Protein AF-T0LAW0-F1 (afdb_monomer_lite)

pLDDT: mean 84.94, std 12.39, range [41.41, 96.94]

Structure (mmCIF, N/CA/C/O backbone):
data_AF-T0LAW0-F1
#
_entry.id   AF-T0LAW0-F1
#
loop_
_atom_site.group_PDB
_atom_site.id
_atom_site.type_symbol
_atom_site.label_atom_id
_atom_site.label_alt_id
_atom_site.label_comp_id
_atom_site.label_asym_id
_atom_site.label_entity_id
_atom_site.label_seq_id
_atom_site.pdbx_PDB_ins_code
_atom_site.Cartn_x
_atom_site.Cartn_y
_atom_site.Cartn_z
_atom_site.occupancy
_atom_site.B_iso_or_equiv
_atom_site.auth_seq_id
_atom_site.auth_comp_id
_atom_site.auth_asym_id
_atom_site.auth_atom_id
_atom_site.pdbx_PDB_model_num
ATOM 1 N N . MET A 1 1 ? -16.500 -0.412 -14.878 1.00 64.00 1 MET A N 1
ATOM 2 C CA . MET A 1 1 ? -15.256 -0.182 -14.104 1.00 64.00 1 MET A CA 1
ATOM 3 C C . MET A 1 1 ? -15.537 0.258 -12.669 1.00 64.00 1 MET A C 1
ATOM 5 O O . MET A 1 1 ? -15.036 -0.400 -11.774 1.00 64.00 1 MET A O 1
ATOM 9 N N . LEU A 1 2 ? -16.370 1.281 -12.421 1.00 68.38 2 LEU A N 1
ATOM 10 C CA . LEU A 1 2 ? -16.720 1.704 -11.051 1.00 68.38 2 LEU A CA 1
ATOM 11 C C . LEU A 1 2 ? -17.353 0.593 -10.202 1.00 68.38 2 LEU A C 1
ATOM 13 O O . LEU A 1 2 ? -16.930 0.400 -9.074 1.00 68.38 2 LEU A O 1
ATOM 17 N N . LEU A 1 3 ? -18.295 -0.177 -10.758 1.00 72.44 3 LEU A N 1
ATOM 18 C CA . LEU A 1 3 ? -18.931 -1.284 -10.033 1.00 72.44 3 LEU A CA 1
ATOM 19 C C . LEU A 1 3 ? -17.918 -2.370 -9.639 1.00 72.44 3 LEU A C 1
ATOM 21 O O . LEU A 1 3 ? -17.889 -2.783 -8.489 1.00 72.44 3 LEU A O 1
ATOM 25 N N . TYR A 1 4 ? -17.019 -2.734 -10.560 1.00 75.06 4 TYR A N 1
ATOM 26 C CA . TYR A 1 4 ? -15.901 -3.644 -10.287 1.00 75.06 4 TYR A CA 1
ATOM 27 C C . TYR A 1 4 ? -14.976 -3.115 -9.183 1.00 75.06 4 TYR A C 1
ATOM 29 O O . TYR A 1 4 ? -14.599 -3.859 -8.284 1.00 75.06 4 TYR A O 1
ATOM 37 N N . LEU A 1 5 ? -14.619 -1.827 -9.228 1.00 72.81 5 LEU A N 1
ATOM 38 C CA . LEU A 1 5 ? -13.806 -1.211 -8.181 1.00 72.81 5 LEU A CA 1
ATOM 39 C C . LEU A 1 5 ? -14.552 -1.206 -6.843 1.00 72.81 5 LEU A C 1
ATOM 41 O O . LEU A 1 5 ? -13.961 -1.571 -5.837 1.00 72.81 5 LEU A O 1
ATOM 45 N N . GLY A 1 6 ? -15.844 -0.877 -6.834 1.00 74.69 6 GLY A N 1
ATOM 46 C CA . GLY A 1 6 ? -16.680 -0.905 -5.636 1.00 74.69 6 GLY A CA 1
ATOM 47 C C . GLY A 1 6 ? -16.735 -2.292 -4.995 1.00 74.69 6 GLY A C 1
ATOM 48 O O . GLY A 1 6 ? -16.468 -2.425 -3.806 1.00 74.69 6 GLY A O 1
ATOM 49 N N . THR A 1 7 ? -16.992 -3.344 -5.776 1.00 80.94 7 THR A N 1
ATOM 50 C CA . THR A 1 7 ? -17.053 -4.719 -5.253 1.00 80.94 7 THR A CA 1
ATOM 51 C C . THR A 1 7 ? -15.682 -5.233 -4.811 1.00 80.94 7 THR A C 1
ATOM 53 O O . THR A 1 7 ? -15.553 -5.857 -3.757 1.00 80.94 7 THR A O 1
ATOM 56 N N . ASN A 1 8 ? -14.632 -4.943 -5.582 1.00 81.94 8 ASN A N 1
ATOM 57 C CA . ASN A 1 8 ? -13.287 -5.435 -5.295 1.00 81.94 8 ASN A CA 1
ATOM 58 C C . ASN A 1 8 ? -12.669 -4.744 -4.066 1.00 81.94 8 ASN A C 1
ATOM 60 O O . ASN A 1 8 ? -12.070 -5.402 -3.219 1.00 81.94 8 ASN A O 1
ATOM 64 N N . LEU A 1 9 ? -12.860 -3.427 -3.920 1.00 82.50 9 LEU A N 1
ATOM 65 C CA . LEU A 1 9 ? -12.310 -2.660 -2.796 1.00 82.50 9 LEU A CA 1
ATOM 66 C C . LEU A 1 9 ? -12.919 -3.063 -1.448 1.00 82.50 9 LEU A C 1
ATOM 68 O O . LEU A 1 9 ? -12.225 -2.993 -0.436 1.00 82.50 9 LEU A O 1
ATOM 72 N N . CYS A 1 10 ? -14.176 -3.514 -1.433 1.00 83.31 10 CYS A N 1
ATOM 73 C CA . CYS A 1 10 ? -14.848 -3.990 -0.222 1.00 83.31 10 CYS A CA 1
ATOM 74 C C . CYS A 1 10 ? -14.444 -5.416 0.170 1.00 83.31 10 CYS A C 1
ATOM 76 O O . CYS A 1 10 ? -14.560 -5.781 1.337 1.00 83.31 10 CYS A O 1
ATOM 78 N N . THR A 1 11 ? -13.945 -6.217 -0.775 1.00 85.88 11 THR A N 1
ATOM 79 C CA . THR A 1 11 ? -13.627 -7.630 -0.522 1.00 85.88 11 THR A CA 1
ATOM 80 C C . THR A 1 11 ? -12.534 -7.764 0.536 1.00 85.88 11 THR A C 1
ATOM 82 O O . THR A 1 11 ? -12.705 -8.486 1.511 1.00 85.88 11 THR A O 1
ATOM 85 N N . THR A 1 12 ? -11.435 -7.017 0.401 1.00 85.69 12 THR A N 1
ATOM 86 C CA . THR A 1 12 ? -10.326 -7.059 1.364 1.00 85.69 12 THR A CA 1
ATOM 87 C C . THR A 1 12 ? -10.743 -6.714 2.803 1.00 85.69 12 THR A C 1
ATOM 89 O O . THR A 1 12 ? -10.528 -7.558 3.667 1.00 85.69 12 THR A O 1
ATOM 92 N N . PRO A 1 13 ? -11.357 -5.549 3.105 1.00 85.81 13 PRO A N 1
ATOM 93 C CA . PRO A 1 13 ? -11.732 -5.207 4.479 1.00 85.81 13 PRO A CA 1
ATOM 94 C C . PRO A 1 13 ? -12.798 -6.148 5.057 1.00 85.81 13 PRO A C 1
ATOM 96 O O . PRO A 1 13 ? -12.763 -6.441 6.248 1.00 85.81 13 PRO A O 1
ATOM 99 N N . LEU A 1 14 ? -13.719 -6.668 4.236 1.00 83.94 14 LEU A N 1
ATOM 100 C CA . LEU A 1 14 ? -14.697 -7.659 4.695 1.00 83.94 14 LEU A CA 1
ATOM 101 C C . LEU A 1 14 ? -14.021 -8.976 5.088 1.00 83.94 14 LEU A C 1
ATOM 103 O O . LEU A 1 14 ? -14.271 -9.484 6.180 1.00 83.94 14 LEU A O 1
ATOM 107 N N . THR A 1 15 ? -13.135 -9.500 4.241 1.00 86.25 15 THR A N 1
ATOM 108 C CA . THR A 1 15 ? -12.372 -10.716 4.543 1.00 86.25 15 THR A CA 1
ATOM 109 C C . THR A 1 15 ? -11.475 -10.518 5.764 1.00 86.25 15 THR A C 1
ATOM 111 O O . THR A 1 15 ? -11.446 -11.376 6.643 1.00 86.25 15 THR A O 1
ATOM 114 N N . ASP A 1 16 ? -10.801 -9.372 5.869 1.00 85.44 16 ASP A N 1
ATOM 115 C CA . ASP A 1 16 ? -9.931 -9.037 7.000 1.00 85.44 16 ASP A CA 1
ATOM 116 C C . ASP A 1 16 ? -10.725 -9.005 8.316 1.00 85.44 16 ASP A C 1
ATOM 118 O O . ASP A 1 16 ? -10.303 -9.598 9.312 1.00 85.44 16 ASP A O 1
ATOM 122 N N . LYS A 1 17 ? -11.921 -8.401 8.310 1.00 83.06 17 LYS A N 1
ATOM 123 C CA . LYS A 1 17 ? -12.848 -8.423 9.449 1.00 83.06 17 LYS A CA 1
ATOM 124 C C . LYS A 1 17 ? -13.256 -9.848 9.827 1.00 83.06 17 LYS A C 1
ATOM 126 O O . LYS A 1 17 ? -13.175 -10.196 11.002 1.00 83.06 17 LYS A O 1
ATOM 131 N N . ILE A 1 18 ? -13.674 -10.665 8.859 1.00 85.00 18 ILE A N 1
ATOM 132 C CA . ILE A 1 18 ? -14.106 -12.051 9.104 1.00 85.00 18 ILE A CA 1
ATOM 133 C C . ILE A 1 18 ? -12.971 -12.863 9.736 1.00 85.00 18 ILE A C 1
ATOM 135 O O . ILE A 1 18 ? -13.194 -13.572 10.715 1.00 85.00 18 ILE A O 1
ATOM 139 N N . VAL A 1 19 ? -11.744 -12.724 9.224 1.00 86.56 19 VAL A N 1
ATOM 140 C CA . VAL A 1 19 ? -10.563 -13.409 9.768 1.00 86.56 19 VAL A CA 1
ATOM 141 C C . VAL A 1 19 ? -10.261 -12.936 11.188 1.00 86.56 19 VAL A C 1
ATOM 143 O O . VAL A 1 19 ? -10.032 -13.767 12.063 1.00 86.56 19 VAL A O 1
ATOM 146 N N . LEU A 1 20 ? -10.283 -11.626 11.450 1.00 83.62 20 LEU A N 1
ATOM 147 C CA . LEU A 1 20 ? -10.056 -11.085 12.794 1.00 83.62 20 LEU A CA 1
ATOM 148 C C . LEU A 1 20 ? -11.106 -11.578 13.795 1.00 83.62 20 LEU A C 1
ATOM 150 O O . LEU A 1 20 ? -10.760 -11.973 14.907 1.00 83.62 20 LEU A O 1
ATOM 154 N N . GLU A 1 21 ? -12.376 -11.597 13.400 1.00 81.88 21 GLU A N 1
ATOM 155 C CA . GLU A 1 21 ? -13.465 -12.112 14.227 1.00 81.88 21 GLU A CA 1
ATOM 156 C C . GLU A 1 21 ? -13.321 -13.615 14.481 1.00 81.88 21 GLU A C 1
ATOM 158 O O . GLU A 1 21 ? -13.486 -14.059 15.615 1.00 81.88 21 GLU A O 1
ATOM 163 N N . TYR A 1 22 ? -12.957 -14.393 13.463 1.00 85.44 22 TYR A N 1
ATOM 164 C CA . TYR A 1 22 ? -12.683 -15.819 13.609 1.00 85.44 22 TYR A CA 1
ATOM 165 C C . TYR A 1 22 ? -11.516 -16.078 14.572 1.00 85.44 22 TYR A C 1
ATOM 167 O O . TYR A 1 22 ? -11.659 -16.849 15.517 1.00 85.44 22 TYR A O 1
ATOM 175 N N . LEU A 1 23 ? -10.392 -15.372 14.402 1.00 86.25 23 LEU A N 1
ATOM 176 C CA . LEU A 1 23 ? -9.233 -15.480 15.294 1.00 86.25 23 LEU A CA 1
ATOM 177 C C . LEU A 1 23 ? -9.563 -15.059 16.729 1.00 86.25 23 LEU A C 1
ATOM 179 O O . LEU A 1 23 ? -9.017 -15.631 17.667 1.00 86.25 23 LEU A O 1
ATOM 183 N N . SER A 1 24 ? -10.470 -14.094 16.916 1.00 83.31 24 SER A N 1
ATOM 184 C CA . SER A 1 24 ? -10.891 -13.648 18.250 1.00 83.31 24 SER A CA 1
ATOM 185 C C . SER A 1 24 ? -11.688 -14.705 19.023 1.00 83.31 24 SER A C 1
ATOM 187 O O . SER A 1 24 ? -11.695 -14.680 20.250 1.00 83.31 24 SER A O 1
ATOM 189 N N . LYS A 1 25 ? -12.326 -15.653 18.318 1.00 84.44 25 LYS A N 1
ATOM 190 C CA . LYS A 1 25 ? -13.043 -16.781 18.932 1.00 84.44 25 LYS A CA 1
ATOM 191 C C . LYS A 1 25 ? -12.102 -17.880 19.431 1.00 84.44 25 LYS A C 1
ATOM 193 O O . LYS A 1 25 ? -12.517 -18.688 20.258 1.00 84.44 25 LYS A O 1
ATOM 198 N N . ILE A 1 26 ? -10.866 -17.944 18.931 1.00 87.12 26 ILE A N 1
ATOM 199 C CA . ILE A 1 26 ? -9.922 -18.995 19.312 1.00 87.12 26 ILE A CA 1
ATOM 200 C C . ILE A 1 26 ? -9.071 -18.500 20.492 1.00 87.12 26 ILE A C 1
ATOM 202 O O . ILE A 1 26 ? -8.352 -17.503 20.350 1.00 87.12 26 ILE A O 1
ATOM 206 N N . PRO A 1 27 ? -9.106 -19.178 21.656 1.00 88.25 27 PRO A N 1
ATOM 207 C CA . PRO A 1 27 ? -8.308 -18.769 22.803 1.00 88.25 27 PRO A CA 1
ATOM 208 C C . PRO A 1 27 ? -6.815 -18.766 22.445 1.00 88.25 27 PRO A C 1
ATOM 210 O O . PRO A 1 27 ? -6.323 -19.658 21.756 1.00 88.25 27 PRO A O 1
ATOM 213 N N . ASN A 1 28 ? -6.093 -17.747 22.918 1.00 85.94 28 ASN A N 1
ATOM 214 C CA . ASN A 1 28 ? -4.650 -17.531 22.715 1.00 85.94 28 ASN A CA 1
ATOM 215 C C . ASN A 1 28 ? -4.191 -17.148 21.291 1.00 85.94 28 ASN A C 1
ATOM 217 O O . ASN A 1 28 ? -3.004 -16.889 21.099 1.00 85.94 28 ASN A O 1
ATOM 221 N N . LEU A 1 29 ? -5.087 -17.051 20.301 1.00 82.19 29 LEU A N 1
ATOM 222 C CA . LEU A 1 29 ? -4.721 -16.877 18.885 1.00 82.19 29 LEU A CA 1
ATOM 223 C C . LEU A 1 29 ? -4.979 -15.478 18.303 1.00 82.19 29 LEU A C 1
ATOM 225 O O . LEU A 1 29 ? -4.796 -15.327 17.103 1.00 82.19 29 LEU A O 1
ATOM 229 N N . GLY A 1 30 ? -5.322 -14.476 19.128 1.00 75.12 30 GLY A N 1
ATOM 230 C CA . GLY A 1 30 ? -5.878 -13.156 18.760 1.00 75.12 30 GLY A CA 1
ATOM 231 C C . GLY A 1 30 ? -5.167 -12.302 17.682 1.00 75.12 30 GLY A C 1
ATOM 232 O O . GLY A 1 30 ? -4.581 -12.778 16.717 1.00 75.12 30 GLY A O 1
ATOM 233 N N . SER A 1 31 ? -5.226 -10.971 17.795 1.00 69.94 31 SER A N 1
ATOM 234 C CA . SER A 1 31 ? -4.782 -10.061 16.714 1.00 69.94 31 SER A CA 1
ATOM 235 C C . SER A 1 31 ? -3.309 -10.213 16.300 1.00 69.94 31 SER A C 1
ATOM 237 O O . SER A 1 31 ? -2.948 -9.853 15.182 1.00 69.94 31 SER A O 1
ATOM 239 N N . LYS A 1 32 ? -2.462 -10.807 17.151 1.00 74.19 32 LYS A N 1
ATOM 240 C CA . LYS A 1 32 ? -1.053 -11.097 16.841 1.00 74.19 32 LYS A CA 1
ATOM 241 C C . LYS A 1 32 ? -0.882 -12.091 15.684 1.00 74.19 32 LYS A C 1
ATOM 243 O O . LYS A 1 32 ? 0.056 -11.949 14.908 1.00 74.19 32 LYS A O 1
ATOM 248 N N . THR A 1 33 ? -1.792 -13.053 15.519 1.00 83.81 33 THR A N 1
ATOM 249 C CA . THR A 1 33 ? -1.691 -14.085 14.464 1.00 83.81 33 THR A CA 1
ATOM 250 C C . THR A 1 33 ? -2.186 -13.585 13.109 1.00 83.81 33 THR A C 1
ATOM 252 O O . THR A 1 33 ? -1.887 -14.174 12.071 1.00 83.81 33 THR A O 1
ATOM 255 N N . TYR A 1 34 ? -2.922 -12.473 13.092 1.00 83.50 34 TYR A N 1
ATOM 256 C CA . TYR A 1 34 ? -3.481 -11.899 11.872 1.00 83.50 34 TYR A CA 1
ATOM 257 C C . TYR A 1 34 ? -2.406 -11.592 10.816 1.00 83.50 34 TYR A C 1
ATOM 259 O O . TYR A 1 34 ? -2.594 -11.895 9.638 1.00 83.50 34 TYR A O 1
ATOM 267 N N . GLY A 1 35 ? -1.244 -11.076 11.236 1.00 80.69 35 GLY A N 1
ATOM 268 C CA . GLY A 1 35 ? -0.119 -10.819 10.330 1.00 80.69 35 GLY A CA 1
ATOM 269 C C . GLY A 1 35 ? 0.377 -12.089 9.626 1.00 80.69 35 GLY A C 1
ATOM 270 O O . GLY A 1 35 ? 0.612 -12.077 8.418 1.00 80.69 35 GLY A O 1
ATOM 271 N N . THR A 1 36 ? 0.445 -13.210 10.351 1.00 83.50 36 THR A N 1
ATOM 272 C CA . THR A 1 36 ? 0.807 -14.526 9.800 1.00 83.50 36 THR A CA 1
ATOM 273 C C . THR A 1 36 ? -0.212 -15.007 8.772 1.00 83.50 36 THR A C 1
ATOM 275 O O . THR A 1 36 ? 0.167 -15.523 7.724 1.00 83.50 36 THR A O 1
ATOM 278 N N . GLN A 1 37 ? -1.507 -14.795 9.023 1.00 85.25 37 GLN A N 1
ATOM 279 C CA . GLN A 1 37 ? -2.550 -15.125 8.045 1.00 85.25 37 GLN A CA 1
ATOM 280 C C . GLN A 1 37 ? -2.426 -14.263 6.785 1.00 85.25 37 GLN A C 1
ATOM 282 O O . GLN A 1 37 ? -2.566 -14.755 5.666 1.00 85.25 37 GLN A O 1
ATOM 287 N N . ARG A 1 38 ? -2.077 -12.983 6.942 1.00 82.81 38 ARG A N 1
ATOM 288 C CA . ARG A 1 38 ? -1.882 -12.067 5.814 1.00 82.81 38 ARG A CA 1
ATOM 289 C C . ARG A 1 38 ? -0.691 -12.444 4.933 1.00 82.81 38 ARG A C 1
ATOM 291 O O . ARG A 1 38 ? -0.742 -12.195 3.729 1.00 82.81 38 ARG A O 1
ATOM 298 N N . LEU A 1 39 ? 0.341 -13.074 5.498 1.00 81.44 39 LEU A N 1
ATOM 299 C CA . LEU A 1 39 ? 1.506 -13.560 4.753 1.00 81.44 39 LEU A CA 1
ATOM 300 C C . LEU A 1 39 ? 1.108 -14.526 3.625 1.00 81.44 39 LEU A C 1
ATOM 302 O O . LEU A 1 39 ? 1.652 -14.437 2.524 1.00 81.44 39 LEU A O 1
ATOM 306 N N . TRP A 1 40 ? 0.113 -15.389 3.856 1.00 85.19 40 TRP A N 1
ATOM 307 C CA . TRP A 1 40 ? -0.421 -16.285 2.825 1.00 85.19 40 TRP A CA 1
ATOM 308 C C . TRP A 1 40 ? -1.037 -15.531 1.645 1.00 85.19 40 TRP A C 1
ATOM 310 O O . TRP A 1 40 ? -0.984 -16.016 0.518 1.00 85.19 40 TRP A O 1
ATOM 320 N N . GLY A 1 41 ? -1.531 -14.309 1.863 1.00 84.31 41 GLY A N 1
ATOM 321 C CA . GLY A 1 41 ? -1.952 -13.414 0.786 1.00 84.31 41 GLY A CA 1
ATOM 322 C C . GLY A 1 41 ? -0.800 -13.029 -0.148 1.00 84.31 41 GLY A C 1
ATOM 323 O O . GLY A 1 41 ? -0.992 -12.970 -1.359 1.00 84.31 41 GLY A O 1
ATOM 324 N N . THR A 1 42 ? 0.414 -12.837 0.380 1.00 81.56 42 THR A N 1
ATOM 325 C CA . THR A 1 42 ? 1.617 -12.573 -0.431 1.00 81.56 42 THR A CA 1
ATOM 326 C C . THR A 1 42 ? 2.017 -13.797 -1.250 1.00 81.56 42 THR A C 1
ATOM 328 O O . THR A 1 42 ? 2.336 -13.664 -2.431 1.00 81.56 42 THR A O 1
ATOM 331 N N . VAL A 1 43 ? 1.962 -14.989 -0.647 1.00 81.75 43 VAL A N 1
ATOM 332 C CA . VAL A 1 43 ? 2.220 -16.256 -1.351 1.00 81.75 43 VAL A CA 1
ATOM 333 C C . VAL A 1 43 ? 1.197 -16.452 -2.468 1.00 81.75 43 VAL A C 1
ATOM 335 O O . VAL A 1 43 ? 1.576 -16.678 -3.615 1.00 81.75 43 VAL A O 1
ATOM 338 N N . GLY A 1 44 ? -0.091 -16.275 -2.163 1.00 87.56 44 GLY A N 1
ATOM 339 C CA . GLY A 1 44 ? -1.171 -16.341 -3.143 1.00 87.56 44 GLY A CA 1
ATOM 340 C C . GLY A 1 44 ? -0.996 -15.329 -4.274 1.00 87.56 44 GLY A C 1
ATOM 341 O O . GLY A 1 44 ? -1.138 -15.692 -5.436 1.00 87.56 44 GLY A O 1
ATOM 342 N N . TYR A 1 45 ? -0.608 -14.087 -3.966 1.00 84.81 45 TYR A N 1
ATOM 343 C CA . TYR A 1 45 ? -0.311 -13.065 -4.972 1.00 84.81 45 TYR A CA 1
ATOM 344 C C . TYR A 1 45 ? 0.843 -13.477 -5.895 1.00 84.81 45 TYR A C 1
ATOM 346 O O . TYR A 1 45 ? 0.736 -13.323 -7.110 1.00 84.81 45 TYR A O 1
ATOM 354 N N . ALA A 1 46 ? 1.930 -14.029 -5.346 1.00 82.56 46 ALA A N 1
ATOM 355 C CA . ALA A 1 46 ? 3.053 -14.518 -6.141 1.00 82.56 46 ALA A CA 1
ATOM 356 C C . ALA A 1 46 ? 2.621 -15.652 -7.085 1.00 82.56 46 ALA A C 1
ATOM 358 O O . ALA A 1 46 ? 2.852 -15.558 -8.288 1.00 82.56 46 ALA A O 1
ATOM 359 N N . VAL A 1 47 ? 1.932 -16.669 -6.558 1.00 85.31 47 VAL A N 1
ATOM 360 C CA . VAL A 1 47 ? 1.413 -17.800 -7.345 1.00 85.31 47 VAL A CA 1
ATOM 361 C C . VAL A 1 47 ? 0.452 -17.319 -8.436 1.00 85.31 47 VAL A C 1
ATOM 363 O O . VAL A 1 47 ? 0.601 -17.701 -9.593 1.00 85.31 47 VAL A O 1
ATOM 366 N N . CYS A 1 48 ? -0.487 -16.428 -8.103 1.00 89.94 48 CYS A N 1
ATOM 367 C CA . CYS A 1 48 ? -1.433 -15.873 -9.070 1.00 89.94 48 CYS A CA 1
ATOM 368 C C . CYS A 1 48 ? -0.728 -15.115 -10.198 1.00 89.94 48 CYS A C 1
ATOM 370 O O . CYS A 1 48 ? -1.147 -15.242 -11.342 1.00 89.94 48 CYS A O 1
ATOM 372 N N . ASN A 1 49 ? 0.333 -14.352 -9.912 1.00 85.81 49 ASN A N 1
ATOM 373 C CA . ASN A 1 49 ? 1.075 -13.654 -10.964 1.00 85.81 49 ASN A CA 1
ATOM 374 C C . ASN A 1 49 ? 1.766 -14.625 -11.919 1.00 85.81 49 ASN A C 1
ATOM 376 O O . ASN A 1 49 ? 1.677 -14.413 -13.121 1.00 85.81 49 ASN A O 1
ATOM 380 N N . TYR A 1 50 ? 2.384 -15.697 -11.411 1.00 85.44 50 TYR A N 1
ATOM 381 C CA . TYR A 1 50 ? 2.980 -16.729 -12.266 1.00 85.44 50 TYR A CA 1
ATOM 382 C C . TYR A 1 50 ? 1.933 -17.431 -13.132 1.00 85.44 50 TYR A C 1
ATOM 384 O O . TYR A 1 50 ? 2.163 -17.649 -14.317 1.00 85.44 50 TYR A O 1
ATOM 392 N N . ILE A 1 51 ? 0.766 -17.750 -12.566 1.00 89.19 51 ILE A N 1
ATOM 393 C CA . ILE A 1 51 ? -0.337 -18.348 -13.329 1.00 89.19 51 ILE A CA 1
ATOM 394 C C . ILE A 1 51 ? -0.840 -17.369 -14.396 1.00 89.19 51 ILE A C 1
ATOM 396 O O . ILE A 1 51 ? -1.027 -17.755 -15.544 1.00 89.19 51 ILE A O 1
ATOM 400 N N . VAL A 1 52 ? -1.042 -16.097 -14.040 1.00 90.25 52 VAL A N 1
ATOM 401 C CA . VAL A 1 52 ? -1.480 -15.055 -14.978 1.00 90.25 52 VAL A CA 1
ATOM 402 C C . VAL A 1 52 ? -0.465 -14.875 -16.101 1.00 90.25 52 VAL A C 1
ATOM 404 O O . VAL A 1 52 ? -0.873 -14.836 -17.255 1.00 90.25 52 VAL A O 1
ATOM 407 N N . GLU A 1 53 ? 0.829 -14.813 -15.783 1.00 85.81 53 GLU A N 1
ATOM 408 C CA . GLU A 1 53 ? 1.914 -14.755 -16.764 1.00 85.81 53 GLU A CA 1
ATOM 409 C C . GLU A 1 53 ? 1.865 -15.976 -17.688 1.00 85.81 53 GLU A C 1
ATOM 411 O O . GLU A 1 53 ? 1.743 -15.815 -18.896 1.00 85.81 53 GLU A O 1
ATOM 416 N N . PHE A 1 54 ? 1.807 -17.191 -17.149 1.00 86.56 54 PHE A N 1
ATOM 417 C CA . PHE A 1 54 ? 1.678 -18.409 -17.952 1.00 86.56 54 PHE A CA 1
ATOM 418 C C . PHE A 1 54 ? 0.452 -18.398 -18.887 1.00 86.56 54 PHE A C 1
ATOM 420 O O . PHE A 1 54 ? 0.522 -18.877 -20.013 1.00 86.56 54 PHE A O 1
ATOM 427 N N . ILE A 1 55 ? -0.674 -17.829 -18.448 1.00 90.88 55 ILE A N 1
ATOM 428 C CA . ILE A 1 55 ? -1.917 -17.780 -19.231 1.00 90.88 55 ILE A CA 1
ATOM 429 C C . ILE A 1 55 ? -1.856 -16.764 -20.380 1.00 90.88 55 ILE A C 1
ATOM 431 O O . ILE A 1 55 ? -2.459 -16.998 -21.431 1.00 90.88 55 ILE A O 1
ATOM 435 N N . VAL A 1 56 ? -1.219 -15.609 -20.165 1.00 90.06 56 VAL A N 1
ATOM 436 C CA . VAL A 1 56 ? -1.230 -14.506 -21.145 1.00 90.06 56 VAL A CA 1
ATOM 437 C C . VAL A 1 56 ? -0.107 -14.592 -22.163 1.00 90.06 56 VAL A C 1
ATOM 439 O O . VAL A 1 56 ? -0.202 -13.939 -23.207 1.00 90.06 56 VAL A O 1
ATOM 442 N N . THR A 1 57 ? 0.944 -15.341 -21.848 1.00 84.19 57 THR A N 1
ATOM 443 C CA . THR A 1 57 ? 2.206 -15.287 -22.576 1.00 84.19 57 THR A CA 1
ATOM 444 C C . THR A 1 57 ? 2.313 -16.429 -23.591 1.00 84.19 57 THR A C 1
ATOM 446 O O . THR A 1 57 ? 1.898 -17.549 -23.306 1.00 84.19 57 THR A O 1
ATOM 449 N N . ASP A 1 58 ? 2.808 -16.141 -24.796 1.00 83.56 58 ASP A N 1
ATOM 450 C CA . ASP A 1 58 ? 3.043 -17.140 -25.847 1.00 83.56 58 ASP A CA 1
ATOM 451 C C . ASP A 1 58 ? 4.425 -17.820 -25.734 1.00 83.56 58 ASP A C 1
ATOM 453 O O . ASP A 1 58 ? 5.217 -17.525 -24.837 1.00 83.56 58 ASP A O 1
ATOM 457 N N . GLU A 1 59 ? 4.749 -18.707 -26.685 1.00 80.38 59 GLU A N 1
ATOM 458 C CA . GLU A 1 59 ? 6.060 -19.380 -26.778 1.00 80.38 59 GLU A CA 1
ATOM 459 C C . GLU A 1 59 ? 7.248 -18.404 -26.893 1.00 80.38 59 GLU A C 1
ATOM 461 O O . GLU A 1 59 ? 8.392 -18.781 -26.640 1.00 80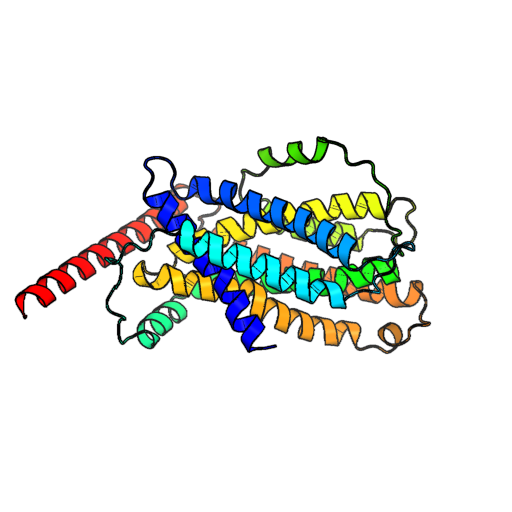.38 59 GLU A O 1
ATOM 466 N N . LYS A 1 60 ? 7.001 -17.143 -27.271 1.00 77.00 60 LYS A N 1
ATOM 467 C CA . LYS A 1 60 ? 8.015 -16.088 -27.403 1.00 77.00 60 LYS A CA 1
ATOM 468 C C . LYS A 1 60 ? 8.113 -15.197 -26.166 1.00 77.00 60 LYS A C 1
ATOM 470 O O . LYS A 1 60 ? 8.867 -14.224 -26.179 1.00 77.00 60 LYS A O 1
ATOM 475 N N . ASN A 1 61 ? 7.406 -15.538 -25.092 1.00 72.94 61 ASN A N 1
ATOM 476 C CA . ASN A 1 61 ? 7.276 -14.724 -23.893 1.00 72.94 61 ASN A CA 1
ATOM 477 C C . ASN A 1 61 ? 6.635 -13.336 -24.148 1.00 72.94 61 ASN A C 1
ATOM 479 O O . ASN A 1 61 ? 6.910 -12.369 -23.430 1.00 72.94 61 ASN A O 1
ATOM 483 N N . GLU A 1 62 ? 5.761 -13.219 -25.152 1.00 76.88 62 GLU A N 1
ATOM 484 C CA . GLU A 1 62 ? 4.975 -12.013 -25.413 1.00 76.88 62 GLU A CA 1
ATOM 485 C C . GLU A 1 62 ? 3.542 -12.148 -24.871 1.00 76.88 62 GLU A C 1
ATOM 487 O O . GLU A 1 62 ? 2.877 -13.167 -25.042 1.00 76.88 62 GLU A O 1
ATOM 492 N N . ALA A 1 63 ? 3.038 -11.106 -24.201 1.00 76.50 63 ALA A N 1
ATOM 493 C CA . ALA A 1 63 ? 1.685 -11.097 -23.641 1.00 76.50 63 ALA A CA 1
ATOM 494 C C . ALA A 1 63 ? 0.638 -10.816 -24.734 1.00 76.50 63 ALA A C 1
ATOM 496 O O . ALA A 1 63 ? 0.301 -9.659 -25.001 1.00 76.50 63 ALA A O 1
ATOM 497 N N . VAL A 1 64 ? 0.131 -11.875 -25.367 1.00 83.44 64 VAL A N 1
ATOM 498 C CA . VAL A 1 64 ? -0.798 -11.802 -26.512 1.00 83.44 64 VAL A CA 1
ATOM 499 C C . VAL A 1 64 ? -2.191 -12.361 -26.201 1.00 83.44 64 VAL A C 1
ATOM 501 O O . VAL A 1 64 ? -3.174 -11.932 -26.808 1.00 83.44 64 VAL A O 1
ATOM 504 N N . HIS A 1 65 ? -2.329 -13.265 -25.225 1.00 85.25 65 HIS A N 1
ATOM 505 C CA . HIS A 1 65 ? -3.551 -14.056 -25.023 1.00 85.25 65 HIS A CA 1
ATOM 506 C C . HIS A 1 65 ? -4.387 -13.627 -23.806 1.00 85.25 65 HIS A C 1
ATOM 508 O O . HIS A 1 65 ? -4.655 -14.395 -22.885 1.00 85.25 65 HIS A O 1
ATOM 514 N N . PHE A 1 66 ? -4.907 -12.398 -23.823 1.00 90.38 66 PHE A N 1
ATOM 515 C CA . PHE A 1 66 ? -5.736 -11.881 -22.721 1.00 90.38 66 PHE A CA 1
ATOM 516 C C . PHE A 1 66 ? -7.128 -12.531 -22.600 1.00 90.38 66 PHE A C 1
ATOM 518 O O . PHE A 1 66 ? -7.775 -12.398 -21.562 1.00 90.38 66 PHE A O 1
ATOM 525 N N . ASN A 1 67 ? -7.612 -13.242 -23.625 1.00 91.94 67 ASN A N 1
ATOM 526 C CA . ASN A 1 67 ? -8.941 -13.870 -23.594 1.00 91.94 67 ASN A CA 1
ATOM 527 C C . ASN A 1 67 ? -9.052 -14.960 -22.517 1.00 91.94 67 ASN A C 1
ATOM 529 O O . ASN A 1 67 ? -10.083 -15.054 -21.847 1.00 91.94 67 ASN A O 1
ATOM 533 N N . ASN A 1 68 ? -7.979 -15.722 -22.292 1.00 89.25 68 ASN A N 1
ATOM 534 C CA . ASN A 1 68 ? -7.950 -16.813 -21.315 1.00 89.25 68 ASN A CA 1
ATOM 535 C C . ASN A 1 68 ? -8.072 -16.312 -19.865 1.00 89.25 68 ASN A C 1
ATOM 537 O O . ASN A 1 68 ? -8.571 -17.033 -18.999 1.00 89.25 68 ASN A O 1
ATOM 541 N N . LEU A 1 69 ? -7.731 -15.042 -19.604 1.00 90.94 69 LEU A N 1
ATOM 542 C CA . LEU A 1 69 ? -7.925 -14.421 -18.291 1.00 90.94 69 LEU A CA 1
ATOM 543 C C . LEU A 1 69 ? -9.392 -14.372 -17.869 1.00 90.94 69 LEU A C 1
ATOM 545 O O . LEU A 1 69 ? -9.683 -14.373 -16.676 1.00 90.94 69 LEU A O 1
ATOM 549 N N . ARG A 1 70 ? -10.331 -14.333 -18.823 1.00 92.38 70 ARG A N 1
ATOM 550 C CA . ARG A 1 70 ? -11.764 -14.348 -18.499 1.00 92.38 70 ARG A CA 1
ATOM 551 C C . ARG A 1 70 ? -12.147 -15.658 -17.820 1.00 92.38 70 ARG A C 1
ATOM 553 O O . ARG A 1 70 ? -12.771 -15.622 -16.765 1.00 92.38 70 ARG A O 1
ATOM 560 N N . MET A 1 71 ? -11.721 -16.787 -18.387 1.00 92.06 71 MET A N 1
ATOM 561 C CA . MET A 1 71 ? -11.986 -18.111 -17.818 1.00 92.06 71 MET A CA 1
ATOM 562 C C . MET A 1 71 ? -11.292 -18.283 -16.470 1.00 92.06 71 MET A C 1
ATOM 564 O O . MET A 1 71 ? -11.931 -18.707 -15.512 1.00 92.06 71 MET A O 1
ATOM 568 N N . TYR A 1 72 ? -10.028 -17.867 -16.369 1.00 92.62 72 TYR A N 1
ATOM 569 C CA . TYR A 1 72 ? -9.302 -17.854 -15.101 1.00 92.62 72 TYR A CA 1
ATOM 570 C C . TYR A 1 72 ? -10.050 -17.072 -14.012 1.00 92.62 72 TYR A C 1
ATOM 572 O O . TYR A 1 72 ? -10.299 -17.603 -12.933 1.00 92.62 72 TYR A O 1
ATOM 580 N N . ASN A 1 73 ? -10.487 -15.844 -14.310 1.00 91.44 73 ASN A N 1
ATOM 581 C CA . ASN A 1 73 ? -11.217 -15.013 -13.354 1.00 91.44 73 ASN A CA 1
ATOM 582 C C . ASN A 1 73 ? -12.544 -15.649 -12.923 1.00 91.44 73 ASN A C 1
ATOM 584 O O . ASN A 1 73 ? -12.877 -15.591 -11.743 1.00 91.44 73 ASN A O 1
ATOM 588 N N . VAL A 1 74 ? -13.291 -16.273 -13.843 1.00 93.62 74 VAL A N 1
ATOM 589 C CA . VAL A 1 74 ? -14.545 -16.973 -13.513 1.00 93.62 74 VAL A CA 1
ATOM 590 C C . VAL A 1 74 ? -14.280 -18.167 -12.595 1.00 93.62 74 VAL A C 1
ATOM 592 O O . VAL A 1 74 ? -14.980 -18.325 -11.594 1.00 93.62 74 VAL A O 1
ATOM 595 N N . VAL A 1 75 ? -13.261 -18.978 -12.892 1.00 94.75 75 VAL A N 1
ATOM 596 C CA . VAL A 1 75 ? -12.890 -20.145 -12.076 1.00 94.75 75 VAL A CA 1
ATOM 597 C C . VAL A 1 75 ? -12.469 -19.712 -10.675 1.00 94.75 75 VAL A C 1
ATOM 599 O O . VAL A 1 75 ? -13.018 -20.211 -9.695 1.00 94.75 75 VAL A O 1
ATOM 602 N N . ILE A 1 76 ? -11.549 -18.749 -10.567 1.00 93.31 76 ILE A N 1
ATOM 603 C CA . ILE A 1 76 ? -11.071 -18.259 -9.271 1.00 93.31 76 ILE A CA 1
ATOM 604 C C . ILE A 1 76 ? -12.205 -17.606 -8.481 1.00 93.31 76 ILE A C 1
ATOM 606 O O . ILE A 1 76 ? -12.370 -17.928 -7.309 1.00 93.31 76 ILE A O 1
ATOM 610 N N . ALA A 1 77 ? -13.031 -16.760 -9.104 1.00 91.44 77 ALA A N 1
ATOM 611 C CA . ALA A 1 77 ? -14.162 -16.132 -8.423 1.00 91.44 77 ALA A CA 1
ATOM 612 C C . ALA A 1 77 ? -15.168 -17.171 -7.906 1.00 91.44 77 ALA A C 1
ATOM 614 O O . ALA A 1 77 ? -15.590 -17.091 -6.754 1.00 91.44 77 ALA A O 1
ATOM 615 N N . THR A 1 78 ? -15.508 -18.174 -8.720 1.00 94.06 78 THR A N 1
ATOM 616 C CA . THR A 1 78 ? -16.427 -19.253 -8.323 1.00 94.06 78 THR A CA 1
ATOM 617 C C . THR A 1 78 ? -15.844 -20.070 -7.174 1.00 94.06 78 THR A C 1
ATOM 619 O O . THR A 1 78 ? -16.532 -20.322 -6.187 1.00 94.06 78 THR A O 1
ATOM 622 N N . MET A 1 79 ? -14.559 -20.424 -7.258 1.00 94.31 79 MET A N 1
ATOM 623 C CA . MET A 1 79 ? -13.849 -21.130 -6.194 1.00 94.31 79 MET A CA 1
ATOM 624 C C . MET A 1 79 ? -13.818 -20.308 -4.900 1.00 94.31 79 MET A C 1
ATOM 626 O O . MET A 1 79 ? -14.092 -20.848 -3.834 1.00 94.31 79 MET A O 1
ATOM 630 N N . THR A 1 80 ? -13.537 -19.004 -4.972 1.00 90.38 80 THR A N 1
ATOM 631 C CA . THR A 1 80 ? -13.557 -18.114 -3.803 1.00 90.38 80 THR A CA 1
ATOM 632 C C . THR A 1 80 ? -14.948 -18.039 -3.183 1.00 90.38 80 THR A C 1
ATOM 634 O O . THR A 1 80 ? -15.065 -18.192 -1.973 1.00 90.38 80 THR A O 1
ATOM 637 N N . VAL A 1 81 ? -16.005 -17.861 -3.982 1.00 90.88 81 VAL A N 1
ATOM 638 C CA . VAL A 1 81 ? -17.388 -17.834 -3.478 1.00 90.88 81 VAL A CA 1
ATOM 639 C C . VAL A 1 81 ? -17.755 -19.161 -2.816 1.00 90.88 81 VAL A C 1
ATOM 641 O O . VAL A 1 81 ? -18.309 -19.146 -1.720 1.00 90.88 81 VAL A O 1
ATOM 644 N N . ALA A 1 82 ? -17.401 -20.295 -3.426 1.00 93.94 82 ALA A N 1
ATOM 645 C CA . ALA A 1 82 ? -17.630 -21.614 -2.845 1.00 93.94 82 ALA A CA 1
ATOM 646 C C . ALA A 1 82 ? -16.890 -21.772 -1.508 1.00 93.94 82 ALA A C 1
ATOM 648 O O . ALA A 1 82 ? -17.502 -22.132 -0.507 1.00 93.94 82 ALA A O 1
ATOM 649 N N . LEU A 1 83 ? -15.598 -21.435 -1.452 1.00 90.88 83 LEU A N 1
ATOM 650 C CA . LEU A 1 83 ? -14.813 -21.489 -0.215 1.00 90.88 83 LEU A CA 1
ATOM 651 C C . LEU A 1 83 ? -15.389 -20.572 0.867 1.00 90.88 83 LEU A C 1
ATOM 653 O O . LEU A 1 83 ? -15.504 -20.991 2.013 1.00 90.88 83 LEU A O 1
ATOM 657 N N . CYS A 1 84 ? -15.795 -19.350 0.519 1.00 87.69 84 CYS A N 1
ATOM 658 C CA . CYS A 1 84 ? -16.471 -18.450 1.447 1.00 87.69 84 CYS A CA 1
ATOM 659 C C . CYS A 1 84 ? -17.779 -19.058 1.960 1.00 87.69 84 CYS A C 1
ATOM 661 O O . CYS A 1 84 ? -18.021 -19.036 3.161 1.00 87.69 84 CYS A O 1
ATOM 663 N N . TYR A 1 85 ? -18.597 -19.636 1.080 1.00 88.38 85 TYR A N 1
ATOM 664 C CA . TYR A 1 85 ? -19.858 -20.265 1.460 1.00 88.38 85 TYR A CA 1
ATOM 665 C C . TYR A 1 85 ? -19.657 -21.444 2.424 1.00 88.38 85 TYR A C 1
ATOM 667 O O . TYR A 1 85 ? -20.372 -21.530 3.418 1.00 88.38 85 TYR A O 1
ATOM 675 N N . TYR A 1 86 ? -18.670 -22.308 2.160 1.00 89.62 86 TYR A N 1
ATOM 676 C CA . TYR A 1 86 ? -18.399 -23.504 2.964 1.00 89.62 86 TYR A CA 1
ATOM 677 C C . TYR A 1 86 ? -17.631 -23.229 4.264 1.00 89.62 86 TYR A C 1
ATOM 679 O O . TYR A 1 86 ? -17.870 -23.908 5.259 1.00 89.62 86 TYR A O 1
ATOM 687 N N . LEU A 1 87 ? -16.687 -22.282 4.265 1.00 86.25 87 LEU A N 1
ATOM 688 C CA . LEU A 1 87 ? -15.791 -22.051 5.406 1.00 86.25 87 LEU A CA 1
ATOM 689 C C . LEU A 1 87 ? -16.295 -20.972 6.365 1.00 86.25 87 LEU A C 1
ATOM 691 O O . LEU A 1 87 ? -15.955 -21.002 7.549 1.00 86.25 87 LEU A O 1
ATOM 695 N N . ILE A 1 88 ? -17.074 -19.999 5.884 1.00 83.75 88 ILE A N 1
ATOM 696 C CA . ILE A 1 88 ? -17.618 -18.958 6.755 1.00 83.75 88 ILE A CA 1
ATOM 697 C C . ILE A 1 88 ? -18.811 -19.549 7.495 1.00 83.75 88 ILE A C 1
ATOM 699 O O . ILE A 1 88 ? -19.839 -19.877 6.908 1.00 83.75 88 ILE A O 1
ATOM 703 N N . THR A 1 89 ? -18.679 -19.668 8.814 1.00 77.06 89 THR A N 1
ATOM 704 C CA . THR A 1 89 ? -19.798 -20.036 9.678 1.00 77.06 89 THR A CA 1
ATOM 705 C C . THR A 1 89 ? -20.789 -18.875 9.724 1.00 77.06 89 THR A C 1
ATOM 707 O O . THR A 1 89 ? -20.540 -17.840 10.347 1.00 77.06 89 THR A O 1
ATOM 710 N N . TRP A 1 90 ? -21.916 -19.041 9.030 1.00 72.50 90 TRP A N 1
ATOM 711 C CA . TRP A 1 90 ? -23.037 -18.099 8.999 1.00 72.50 90 TRP A CA 1
ATOM 712 C C . TRP A 1 90 ? -23.828 -18.167 10.305 1.00 72.50 90 TRP A C 1
ATOM 714 O O . TRP A 1 90 ? -24.978 -18.593 10.338 1.00 72.50 90 TRP A O 1
ATOM 724 N N . ASP A 1 91 ? -23.188 -17.795 11.407 1.00 68.88 91 ASP A N 1
ATOM 725 C CA . ASP A 1 91 ? -23.853 -17.748 12.699 1.00 68.88 91 ASP A CA 1
ATOM 726 C C . ASP A 1 91 ? -24.892 -16.611 12.697 1.00 68.88 91 ASP A C 1
ATOM 728 O O . ASP A 1 91 ? -24.562 -15.419 12.729 1.00 68.88 91 ASP A O 1
ATOM 732 N N . THR A 1 92 ? -26.165 -16.996 12.584 1.00 53.16 92 THR A N 1
ATOM 733 C CA . THR A 1 92 ? -27.338 -16.131 12.377 1.00 53.16 92 THR A CA 1
ATOM 734 C C . THR A 1 92 ? -27.619 -15.155 13.519 1.00 53.16 92 THR A C 1
ATOM 736 O O . THR A 1 92 ? -28.408 -14.230 13.340 1.00 53.16 92 THR A O 1
ATOM 739 N N . GLN A 1 93 ? -26.961 -15.286 14.676 1.00 51.03 93 GLN A N 1
ATOM 740 C CA . GLN A 1 93 ? -27.149 -14.353 15.798 1.00 51.03 93 GLN A CA 1
ATOM 741 C C . GLN A 1 93 ? -26.546 -12.956 15.559 1.00 51.03 93 GLN A C 1
ATOM 743 O O . GLN A 1 93 ? -26.739 -12.047 16.361 1.00 51.03 93 GLN A O 1
ATOM 748 N N . ARG A 1 94 ? -25.841 -12.751 14.439 1.00 52.09 94 ARG A N 1
ATOM 749 C CA . ARG A 1 94 ? -25.174 -11.490 14.074 1.00 52.09 94 ARG A CA 1
ATOM 750 C C . ARG A 1 94 ? -25.999 -10.519 13.233 1.00 52.09 94 ARG A C 1
ATOM 752 O O . ARG A 1 94 ? -25.430 -9.588 12.660 1.00 52.09 94 ARG A O 1
ATOM 759 N N . ILE A 1 95 ? -27.322 -10.666 13.193 1.00 50.47 95 ILE A N 1
ATOM 760 C CA . ILE A 1 95 ? -28.194 -9.582 12.726 1.00 50.47 95 ILE A CA 1
ATOM 761 C C . ILE A 1 95 ? -28.225 -8.516 13.832 1.00 50.47 95 ILE A C 1
ATOM 763 O O . ILE A 1 95 ? -29.221 -8.337 14.527 1.00 50.47 95 ILE A O 1
ATOM 767 N N . ALA A 1 96 ? -27.101 -7.822 14.033 1.00 53.94 96 ALA A N 1
ATOM 768 C CA . ALA A 1 96 ? -27.128 -6.532 14.699 1.00 53.94 96 ALA A CA 1
ATOM 769 C C . ALA A 1 96 ? -28.141 -5.695 13.916 1.00 53.94 96 ALA A C 1
ATOM 771 O O . ALA A 1 96 ? -28.011 -5.578 12.693 1.00 53.94 96 ALA A O 1
ATOM 772 N N . GLN A 1 97 ? -29.185 -5.203 14.591 1.00 53.22 97 GLN A N 1
ATOM 773 C CA . GLN A 1 97 ? -30.163 -4.316 13.971 1.00 53.22 97 GLN A CA 1
ATOM 774 C C . GLN A 1 97 ? -29.388 -3.251 13.200 1.00 53.22 97 GLN A C 1
ATOM 776 O O . GLN A 1 97 ? -28.562 -2.549 13.786 1.00 53.22 97 GLN A O 1
ATOM 781 N N . GLY A 1 98 ? -29.594 -3.189 11.881 1.00 57.38 98 GLY A N 1
ATOM 782 C CA . GLY A 1 98 ? -29.008 -2.146 11.054 1.00 57.38 98 GLY A CA 1
ATOM 783 C C . GLY A 1 98 ? -29.403 -0.817 11.673 1.00 57.38 98 GLY A C 1
ATOM 784 O O . GLY A 1 98 ? -30.573 -0.443 11.645 1.00 57.38 98 GLY A O 1
ATOM 785 N N . ARG A 1 99 ? -28.454 -0.160 12.339 1.00 62.28 99 ARG A N 1
ATOM 786 C CA . ARG A 1 99 ? -28.728 1.095 13.023 1.00 62.28 99 ARG A CA 1
ATOM 787 C C . ARG A 1 99 ? -29.079 2.096 11.928 1.00 62.28 99 ARG A C 1
ATOM 789 O O . ARG A 1 99 ? -28.290 2.285 11.003 1.00 62.28 99 ARG A O 1
ATOM 796 N N . ASN A 1 100 ? -30.248 2.727 12.026 1.00 66.62 100 ASN A N 1
ATOM 797 C CA . ASN A 1 100 ? -30.727 3.707 11.042 1.00 66.62 100 ASN A CA 1
ATOM 798 C C . ASN A 1 100 ? -29.812 4.950 10.926 1.00 66.62 100 ASN A C 1
ATOM 800 O O . ASN A 1 100 ? -30.016 5.793 10.058 1.00 66.62 100 ASN A O 1
ATOM 804 N N . ASP A 1 101 ? -28.752 5.027 11.736 1.00 85.25 101 ASP A N 1
ATOM 805 C CA . ASP A 1 101 ? -27.863 6.177 11.873 1.00 85.25 101 ASP A CA 1
ATOM 806 C C . ASP A 1 101 ? -26.488 5.987 11.203 1.00 85.25 101 ASP A C 1
ATOM 808 O O . ASP A 1 101 ? -25.486 6.500 11.704 1.00 85.25 101 ASP A O 1
ATOM 812 N N . ILE A 1 102 ? -26.397 5.278 10.067 1.00 86.31 102 ILE A N 1
ATOM 813 C CA . ILE A 1 102 ? -25.123 5.087 9.328 1.00 86.31 102 ILE A CA 1
ATOM 814 C C . ILE A 1 102 ? -24.398 6.425 9.119 1.00 86.31 102 ILE A C 1
ATOM 816 O O . ILE A 1 102 ? -23.184 6.518 9.297 1.00 86.31 102 ILE A O 1
ATOM 820 N N . TRP A 1 103 ? -25.148 7.475 8.776 1.00 90.50 103 TRP A N 1
ATOM 821 C CA . TRP A 1 103 ? -24.594 8.808 8.559 1.00 90.50 103 TRP A CA 1
ATOM 822 C C . TRP A 1 103 ? -24.073 9.459 9.843 1.00 90.50 103 TRP A C 1
ATOM 824 O O . TRP A 1 103 ? -23.031 10.108 9.809 1.00 90.50 103 TRP A O 1
ATOM 834 N N . SER A 1 104 ? -24.752 9.268 10.978 1.00 91.12 104 SER A N 1
ATOM 835 C CA . SER A 1 104 ? -24.293 9.812 12.260 1.00 91.12 104 SER A CA 1
ATOM 836 C C . SER A 1 104 ? -22.995 9.145 12.699 1.00 91.12 104 SER A C 1
ATOM 838 O O . SER A 1 104 ? -22.051 9.841 13.061 1.00 91.12 104 SER A O 1
ATOM 840 N N . SER A 1 105 ? -22.912 7.816 12.603 1.00 89.25 105 SER A N 1
ATOM 841 C CA . SER A 1 105 ? -21.693 7.078 12.946 1.00 89.25 105 SER A CA 1
ATOM 842 C C . SER A 1 105 ? -20.554 7.379 11.961 1.00 89.25 105 SER A C 1
ATOM 844 O O . SER A 1 105 ? -19.395 7.500 12.349 1.00 89.25 105 SER A O 1
ATOM 846 N N . PHE A 1 106 ? -20.857 7.575 10.674 1.00 91.81 106 PHE A N 1
ATOM 847 C CA . PHE A 1 106 ? -19.862 8.055 9.713 1.00 91.81 106 PHE A CA 1
ATOM 848 C C . PHE A 1 106 ? -19.359 9.461 10.067 1.00 91.81 106 PHE A C 1
ATOM 850 O O . PHE A 1 106 ? -18.152 9.701 10.052 1.00 91.81 106 PHE A O 1
ATOM 857 N N . LYS A 1 107 ? -20.274 10.375 10.421 1.00 94.88 107 LYS A N 1
ATOM 858 C CA . LYS A 1 107 ? -19.953 11.737 10.856 1.00 94.88 107 LYS A CA 1
ATOM 859 C C . LYS A 1 107 ? -19.046 11.723 12.085 1.00 94.88 107 LYS A C 1
ATOM 861 O O . LYS A 1 107 ? -18.038 12.415 12.084 1.00 94.88 107 LYS A O 1
ATOM 866 N N . GLU A 1 108 ? -19.375 10.911 13.083 1.00 93.12 108 GLU A N 1
ATOM 867 C CA . GLU A 1 108 ? -18.574 10.722 14.295 1.00 93.12 108 GLU A CA 1
ATOM 868 C C . GLU A 1 108 ? -17.119 10.361 13.961 1.00 93.12 108 GLU A C 1
ATOM 870 O O . GLU A 1 108 ? -16.183 10.987 14.465 1.00 93.12 108 GLU A O 1
ATOM 875 N N . LEU A 1 109 ? -16.930 9.429 13.022 1.00 93.62 109 LEU A N 1
ATOM 876 C CA . LEU A 1 109 ? -15.610 8.987 12.588 1.00 93.62 109 LEU A CA 1
ATOM 877 C C . LEU A 1 109 ? -14.810 10.099 11.894 1.00 93.62 109 LEU A C 1
ATOM 879 O O . LEU A 1 109 ? -13.637 10.289 12.204 1.00 93.62 109 LEU A O 1
ATOM 883 N N . ILE A 1 110 ? -15.436 10.863 10.991 1.00 95.81 110 ILE A N 1
ATOM 884 C CA . ILE A 1 110 ? -14.756 11.969 10.292 1.00 95.81 110 ILE A CA 1
ATOM 885 C C . ILE A 1 110 ? -14.554 13.211 11.171 1.00 95.81 110 ILE A C 1
ATOM 887 O O . ILE A 1 110 ? -13.747 14.071 10.834 1.00 95.81 110 ILE A O 1
ATOM 891 N N . THR A 1 111 ? -15.277 13.333 12.286 1.00 96.06 111 THR A N 1
ATOM 892 C CA . THR A 1 111 ? -15.052 14.404 13.269 1.00 96.06 111 THR A CA 1
ATOM 893 C C . THR A 1 111 ? -13.950 14.075 14.273 1.00 96.06 111 THR A C 1
ATOM 895 O O . THR A 1 111 ? -13.466 14.973 14.959 1.00 96.06 111 THR A O 1
ATOM 898 N N . ASN A 1 112 ? -13.520 12.813 14.353 1.00 94.31 112 ASN A N 1
ATOM 899 C CA . ASN A 1 112 ? -12.403 12.409 15.198 1.00 94.31 112 ASN A CA 1
ATOM 900 C C . ASN A 1 112 ? -11.075 12.863 14.565 1.00 94.31 112 ASN A C 1
ATOM 902 O O . ASN A 1 112 ? -10.628 12.315 13.555 1.00 94.31 112 ASN A O 1
ATOM 906 N N . TYR A 1 113 ? -10.447 13.874 15.169 1.00 94.88 113 TYR A N 1
ATOM 907 C CA . TYR A 1 113 ? -9.218 14.481 14.657 1.00 94.88 113 TYR A CA 1
ATOM 908 C C . TYR A 1 113 ? -8.047 13.491 14.587 1.00 94.88 113 TYR A C 1
ATOM 910 O O . TYR A 1 113 ? -7.381 13.428 13.553 1.00 94.88 113 TYR A O 1
ATOM 918 N N . ASP A 1 114 ? -7.836 12.672 15.624 1.00 93.19 114 ASP A N 1
ATOM 919 C CA . ASP A 1 114 ? -6.767 11.661 15.654 1.00 93.19 114 ASP A CA 1
ATOM 920 C C . ASP A 1 114 ? -6.924 10.669 14.498 1.00 93.19 114 ASP A C 1
ATOM 922 O O . ASP A 1 114 ? -5.963 10.327 13.801 1.00 93.19 114 ASP A O 1
ATOM 926 N N . TYR A 1 115 ? -8.164 10.230 14.267 1.00 94.50 115 TYR A N 1
ATOM 927 C CA . TYR A 1 115 ? -8.493 9.325 13.177 1.00 94.50 115 TYR A CA 1
ATOM 928 C C . TYR A 1 115 ? -8.272 9.979 11.810 1.00 94.50 115 TYR A C 1
ATOM 930 O O . TYR A 1 115 ? -7.631 9.388 10.942 1.00 94.50 115 TYR A O 1
ATOM 938 N N . MET A 1 116 ? -8.756 11.205 11.608 1.00 96.62 116 MET A N 1
ATOM 939 C CA . MET A 1 116 ? -8.610 11.900 10.327 1.00 96.62 116 MET A CA 1
ATOM 940 C C . MET A 1 116 ? -7.161 12.261 10.010 1.00 96.62 116 MET A C 1
ATOM 942 O O . MET A 1 116 ? -6.742 12.134 8.858 1.00 96.62 116 MET A O 1
ATOM 946 N N . PHE A 1 117 ? -6.374 12.643 11.016 1.00 95.75 117 PHE A N 1
ATOM 947 C CA . PHE A 1 117 ? -4.938 12.842 10.858 1.00 95.75 117 PHE A CA 1
ATOM 948 C C . PHE A 1 117 ? -4.245 11.537 10.447 1.00 95.75 117 PHE A C 1
ATOM 950 O O . PHE A 1 117 ? -3.480 11.515 9.481 1.00 95.75 117 PHE A O 1
ATOM 957 N N . PHE A 1 118 ? -4.577 10.419 11.100 1.00 94.62 118 PHE A N 1
ATOM 958 C CA . PHE A 1 118 ? -4.092 9.102 10.695 1.00 94.62 118 PHE A CA 1
ATOM 959 C C . PHE A 1 118 ? -4.485 8.757 9.245 1.00 94.62 118 PHE A C 1
ATOM 961 O O . PHE A 1 118 ? -3.629 8.357 8.454 1.00 94.62 118 PHE A O 1
ATOM 968 N N . ILE A 1 119 ? -5.745 8.965 8.850 1.00 96.62 119 ILE A N 1
ATOM 969 C CA . ILE A 1 119 ? -6.220 8.735 7.476 1.00 96.62 119 ILE A CA 1
ATOM 970 C C . ILE A 1 119 ? -5.464 9.602 6.464 1.00 96.62 119 ILE A C 1
ATOM 972 O O . ILE A 1 119 ? -5.118 9.121 5.383 1.00 96.62 119 ILE A O 1
ATOM 976 N N . PHE A 1 120 ? -5.130 10.842 6.817 1.00 96.94 120 PHE A N 1
ATOM 977 C CA . PHE A 1 120 ? -4.301 11.709 5.985 1.00 96.94 120 PHE A CA 1
ATOM 978 C C . PHE A 1 120 ? -2.874 11.160 5.800 1.00 96.94 120 PHE A C 1
ATOM 980 O O . PHE A 1 120 ? -2.383 11.095 4.672 1.00 96.94 120 PHE A O 1
ATOM 987 N N . ILE A 1 121 ? -2.225 10.674 6.862 1.00 95.44 121 ILE A N 1
ATOM 988 C CA . ILE A 1 121 ? -0.915 9.999 6.766 1.00 95.44 121 ILE A CA 1
ATOM 989 C C . ILE A 1 121 ? -0.994 8.771 5.848 1.00 95.44 121 ILE A C 1
ATOM 991 O O . ILE A 1 121 ? -0.131 8.556 4.990 1.00 95.44 121 ILE A O 1
ATOM 995 N N . ILE A 1 122 ? -2.058 7.978 5.981 1.00 95.00 122 ILE A N 1
ATOM 996 C CA . ILE A 1 122 ? -2.305 6.819 5.121 1.00 95.00 122 ILE A CA 1
ATOM 997 C C . ILE A 1 122 ? -2.528 7.225 3.665 1.00 95.00 122 ILE A C 1
ATOM 999 O O . ILE A 1 122 ? -2.059 6.520 2.771 1.00 95.00 122 ILE A O 1
ATOM 1003 N N . LEU A 1 123 ? -3.190 8.352 3.404 1.00 96.75 123 LEU A N 1
ATOM 1004 C CA . LEU A 1 123 ? -3.362 8.876 2.053 1.00 96.75 123 LEU A CA 1
ATOM 1005 C C . LEU A 1 123 ? -2.014 9.184 1.395 1.00 96.75 123 LEU A C 1
ATOM 1007 O O . LEU A 1 123 ? -1.784 8.760 0.262 1.00 96.75 123 LEU A O 1
ATOM 1011 N N . LEU A 1 124 ? -1.108 9.866 2.101 1.00 95.88 124 LEU A N 1
ATOM 1012 C CA . LEU A 1 124 ? 0.229 10.186 1.587 1.00 95.88 124 LEU A CA 1
ATOM 1013 C C . LEU A 1 124 ? 1.053 8.918 1.305 1.00 95.88 124 LEU A C 1
ATOM 1015 O O . LEU A 1 124 ? 1.733 8.813 0.280 1.00 95.88 124 LEU A O 1
ATOM 1019 N N . ASN A 1 125 ? 0.944 7.907 2.166 1.00 94.25 125 ASN A N 1
ATOM 1020 C CA . ASN A 1 125 ? 1.587 6.615 1.932 1.00 94.25 125 ASN A CA 1
ATOM 1021 C C . ASN A 1 125 ? 0.955 5.876 0.733 1.00 94.25 125 ASN A C 1
ATOM 1023 O O . ASN A 1 125 ? 1.651 5.380 -0.153 1.00 94.25 125 ASN A O 1
ATOM 1027 N N . GLY A 1 126 ? -0.377 5.873 0.643 1.00 94.81 126 GLY A N 1
ATOM 1028 C CA . GLY A 1 126 ? -1.126 5.309 -0.479 1.00 94.81 126 GLY A CA 1
ATOM 1029 C C . GLY A 1 126 ? -0.747 5.943 -1.817 1.00 94.81 126 GLY A C 1
ATOM 1030 O O . GLY A 1 126 ? -0.535 5.228 -2.798 1.00 94.81 126 GLY A O 1
ATOM 1031 N N . LEU A 1 127 ? -0.572 7.267 -1.829 1.00 95.88 127 LEU A N 1
ATOM 1032 C CA . LEU A 1 127 ? -0.117 8.051 -2.974 1.00 95.88 127 LEU A CA 1
ATOM 1033 C C . LEU A 1 127 ? 1.247 7.568 -3.485 1.00 95.88 127 LEU A C 1
ATOM 1035 O O . LEU A 1 127 ? 1.368 7.194 -4.652 1.00 95.88 127 LEU A O 1
ATOM 1039 N N . THR A 1 128 ? 2.264 7.529 -2.618 1.00 95.56 128 THR A N 1
ATOM 1040 C CA . THR A 1 128 ? 3.630 7.115 -3.003 1.00 95.56 128 THR A CA 1
ATOM 1041 C C . THR A 1 128 ? 3.718 5.635 -3.380 1.00 95.56 128 THR A C 1
ATOM 1043 O O . THR A 1 128 ? 4.522 5.226 -4.220 1.00 95.56 128 THR A O 1
ATOM 1046 N N . ARG A 1 129 ? 2.875 4.791 -2.782 1.00 94.25 129 ARG A N 1
ATOM 1047 C CA . ARG A 1 129 ? 2.767 3.377 -3.147 1.00 94.25 129 ARG A CA 1
ATOM 1048 C C . ARG A 1 129 ? 2.145 3.202 -4.531 1.00 94.25 129 ARG A C 1
ATOM 1050 O O . ARG A 1 129 ? 2.630 2.394 -5.331 1.00 94.25 129 ARG A O 1
ATOM 1057 N N . ALA A 1 130 ? 1.047 3.904 -4.796 1.00 94.81 130 ALA A N 1
ATOM 1058 C CA . ALA A 1 130 ? 0.315 3.783 -6.047 1.00 94.81 130 ALA A CA 1
ATOM 1059 C C . ALA A 1 130 ? 1.097 4.379 -7.219 1.00 94.81 130 ALA A C 1
ATOM 1061 O O . ALA A 1 130 ? 1.200 3.729 -8.258 1.00 94.81 130 ALA A O 1
ATOM 1062 N N . SER A 1 131 ? 1.726 5.542 -7.031 1.00 95.81 131 SER A N 1
ATOM 1063 C CA . SER A 1 131 ? 2.596 6.167 -8.034 1.00 95.81 131 SER A CA 1
ATOM 1064 C C . SER A 1 131 ? 3.679 5.188 -8.500 1.00 95.81 131 SER A C 1
ATOM 1066 O O . SER A 1 131 ? 3.837 4.937 -9.692 1.00 95.81 131 SER A O 1
ATOM 1068 N N . MET A 1 132 ? 4.365 4.537 -7.562 1.00 94.31 132 MET A N 1
ATOM 1069 C CA . MET A 1 132 ? 5.367 3.527 -7.879 1.00 94.31 132 MET A CA 1
ATOM 1070 C C . MET A 1 132 ? 4.751 2.339 -8.596 1.00 94.31 132 MET A C 1
ATOM 1072 O O . MET A 1 132 ? 5.249 1.940 -9.634 1.00 94.31 132 MET A O 1
ATOM 1076 N N . THR A 1 133 ? 3.649 1.790 -8.094 1.00 91.44 133 THR A N 1
ATOM 1077 C CA . THR A 1 133 ? 3.018 0.610 -8.707 1.00 91.44 133 THR A CA 1
ATOM 1078 C C . THR A 1 133 ? 2.619 0.858 -10.166 1.00 91.44 133 THR A C 1
ATOM 1080 O O . THR A 1 133 ? 2.791 -0.030 -10.995 1.00 91.44 133 THR A O 1
ATOM 1083 N N . ILE A 1 134 ? 2.144 2.064 -10.486 1.00 92.19 134 ILE A N 1
ATOM 1084 C CA . ILE A 1 134 ? 1.709 2.435 -11.837 1.00 92.19 134 ILE A CA 1
ATOM 1085 C C . ILE A 1 134 ? 2.906 2.697 -12.763 1.00 92.19 134 ILE A C 1
ATOM 1087 O O . ILE A 1 134 ? 2.933 2.196 -13.88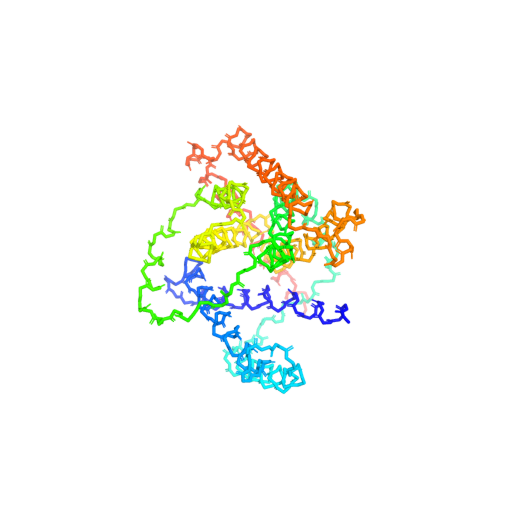4 1.00 92.19 134 ILE A O 1
ATOM 1091 N N . PHE A 1 135 ? 3.897 3.480 -12.320 1.00 94.31 135 PHE A N 1
ATOM 1092 C CA . PHE A 1 135 ? 4.941 4.006 -13.212 1.00 94.31 135 PHE A CA 1
ATOM 1093 C C . PHE A 1 135 ? 6.270 3.239 -13.160 1.00 94.31 135 PHE A C 1
ATOM 1095 O O . PHE A 1 135 ? 7.093 3.387 -14.067 1.00 94.31 135 PHE A O 1
ATOM 1102 N N . ILE A 1 136 ? 6.506 2.395 -12.149 1.00 93.56 136 ILE A N 1
ATOM 1103 C CA . ILE A 1 136 ? 7.781 1.672 -12.019 1.00 93.56 136 ILE A CA 1
ATOM 1104 C C . ILE A 1 136 ? 7.974 0.626 -13.118 1.00 93.56 136 ILE A C 1
ATOM 1106 O O . ILE A 1 136 ? 9.087 0.433 -13.595 1.00 93.56 136 ILE A O 1
ATOM 1110 N N . THR A 1 137 ? 6.896 -0.005 -13.580 1.00 89.81 137 THR A N 1
ATOM 1111 C CA . THR A 1 137 ? 6.949 -0.987 -14.671 1.00 89.81 137 THR A CA 1
ATOM 1112 C C . THR A 1 137 ? 7.348 -0.324 -15.990 1.00 89.81 137 THR A C 1
ATOM 1114 O O . THR A 1 137 ? 8.141 -0.881 -16.748 1.00 89.81 137 THR A O 1
ATOM 1117 N N . VAL A 1 138 ? 6.888 0.911 -16.225 1.00 91.25 138 VAL A N 1
ATOM 1118 C CA . VAL A 1 138 ? 7.320 1.742 -17.359 1.00 91.25 138 VAL A CA 1
ATOM 1119 C C . VAL A 1 138 ? 8.804 2.076 -17.235 1.00 91.25 138 VAL A C 1
ATOM 1121 O O . VAL A 1 138 ? 9.542 1.952 -18.208 1.00 91.25 138 VAL A O 1
ATOM 1124 N N . TYR A 1 139 ? 9.278 2.430 -16.038 1.00 93.31 139 TYR A N 1
ATOM 1125 C CA . TYR A 1 139 ? 10.704 2.655 -15.795 1.00 93.31 139 TYR A CA 1
ATOM 1126 C C . TYR A 1 139 ? 11.545 1.400 -16.089 1.00 93.31 139 TYR A C 1
ATOM 1128 O O . TYR A 1 139 ? 12.555 1.473 -16.793 1.00 93.31 139 TYR A O 1
ATOM 1136 N N . TRP A 1 140 ? 11.116 0.232 -15.609 1.00 91.75 140 TRP A N 1
AT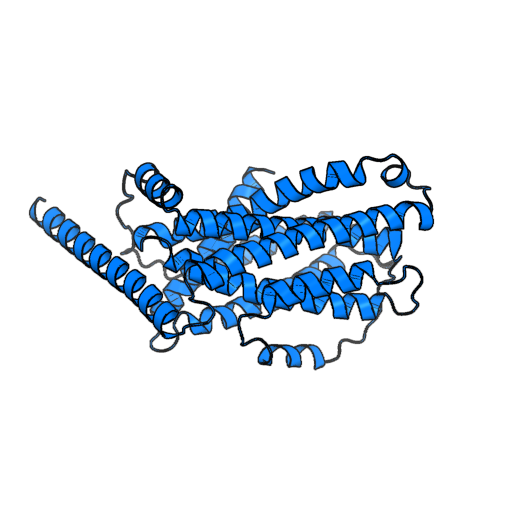OM 1137 C CA . TRP A 1 140 ? 11.796 -1.038 -15.859 1.00 91.75 140 TRP A CA 1
ATOM 1138 C C . TRP A 1 140 ? 11.867 -1.389 -17.347 1.00 91.75 140 TRP A C 1
ATOM 1140 O O . TRP A 1 140 ? 12.927 -1.781 -17.844 1.00 91.75 140 TRP A O 1
ATOM 1150 N N . LYS A 1 141 ? 10.754 -1.218 -18.064 1.00 86.69 141 LYS A N 1
ATOM 1151 C CA . LYS A 1 141 ? 10.651 -1.533 -19.490 1.00 86.69 141 LYS A CA 1
ATOM 1152 C C . LYS A 1 141 ? 11.422 -0.534 -20.353 1.00 86.69 141 LYS A C 1
ATOM 1154 O O . LYS A 1 141 ? 12.300 -0.925 -21.119 1.00 86.69 141 LYS A O 1
ATOM 1159 N N . ASP A 1 142 ? 11.133 0.753 -20.206 1.00 87.69 142 ASP A N 1
ATOM 1160 C CA . ASP A 1 142 ? 11.586 1.777 -21.151 1.00 87.69 142 ASP A CA 1
ATOM 1161 C C . ASP A 1 142 ? 12.977 2.318 -20.800 1.00 87.69 142 ASP A C 1
ATOM 1163 O O . ASP A 1 142 ? 13.770 2.642 -21.691 1.00 87.69 142 ASP A O 1
ATOM 1167 N N . ILE A 1 143 ? 13.302 2.406 -19.505 1.00 90.75 143 ILE A N 1
ATOM 1168 C CA . ILE A 1 143 ? 14.596 2.921 -19.049 1.00 90.75 143 ILE A CA 1
ATOM 1169 C C . ILE A 1 143 ? 15.568 1.775 -18.827 1.00 90.75 143 ILE A C 1
ATOM 1171 O O . ILE A 1 143 ? 16.587 1.726 -19.513 1.00 90.75 143 ILE A O 1
ATOM 1175 N N . LEU A 1 144 ? 15.263 0.827 -17.942 1.00 89.56 144 LEU A N 1
ATOM 1176 C CA . LEU A 1 144 ? 16.207 -0.253 -17.633 1.00 89.56 144 LEU A CA 1
ATOM 1177 C C . LEU A 1 144 ? 16.309 -1.294 -18.758 1.00 89.56 144 LEU A C 1
ATOM 1179 O O . LEU A 1 144 ? 17.364 -1.904 -18.911 1.00 89.56 144 LEU A O 1
ATOM 1183 N N . LYS A 1 145 ? 15.271 -1.442 -19.598 1.00 86.75 145 LYS A N 1
ATOM 1184 C CA . LYS A 1 145 ? 15.152 -2.523 -20.598 1.00 86.75 145 LYS A CA 1
ATOM 1185 C C . LYS A 1 145 ? 15.445 -3.888 -19.972 1.00 86.75 145 LYS A C 1
ATOM 1187 O O . LYS A 1 145 ? 16.259 -4.654 -20.490 1.00 86.75 145 LYS A O 1
ATOM 1192 N N . MET A 1 146 ? 14.826 -4.153 -18.821 1.00 78.56 146 MET A N 1
ATOM 1193 C CA . MET A 1 146 ? 14.999 -5.437 -18.146 1.00 78.56 146 MET A CA 1
ATOM 1194 C C . MET A 1 146 ? 14.512 -6.553 -19.067 1.00 78.56 146 MET A C 1
ATOM 1196 O O . MET A 1 146 ? 13.392 -6.499 -19.570 1.00 78.56 146 MET A O 1
ATOM 1200 N N . LYS A 1 147 ? 15.367 -7.549 -19.289 1.00 69.88 147 LYS A N 1
ATOM 1201 C CA . LYS A 1 147 ? 14.953 -8.822 -19.871 1.00 69.88 147 LYS A CA 1
ATOM 1202 C C . LYS A 1 147 ? 14.532 -9.748 -18.727 1.00 69.88 147 LYS A C 1
ATOM 1204 O O . LYS A 1 147 ? 15.169 -9.672 -17.670 1.00 69.88 147 LYS A O 1
ATOM 1209 N N . PRO A 1 148 ? 13.489 -10.576 -18.904 1.00 58.31 148 PRO A N 1
ATOM 1210 C CA . PRO A 1 148 ? 13.176 -11.617 -17.936 1.00 58.31 148 PRO A CA 1
ATOM 1211 C C . PRO A 1 148 ? 14.419 -12.494 -17.746 1.00 58.31 148 PRO A C 1
ATOM 1213 O O . PRO A 1 148 ? 15.089 -12.858 -18.713 1.00 58.31 148 PRO A O 1
ATOM 1216 N N . TYR A 1 149 ? 14.787 -12.726 -16.490 1.00 53.78 149 TYR A N 1
ATOM 1217 C CA . TYR A 1 149 ? 15.890 -13.606 -16.127 1.00 53.78 149 TYR A CA 1
ATOM 1218 C C . TYR A 1 149 ? 15.287 -14.973 -15.828 1.00 53.78 149 TYR A C 1
ATOM 1220 O O . TYR A 1 149 ? 14.409 -15.074 -14.973 1.00 53.78 149 TYR A O 1
ATOM 1228 N N . GLU A 1 150 ? 15.762 -16.016 -16.500 1.00 44.94 150 GLU A N 1
ATOM 1229 C CA . GLU A 1 150 ? 15.484 -17.393 -16.098 1.00 44.94 150 GLU A CA 1
ATOM 1230 C C . GLU A 1 150 ? 16.289 -17.671 -14.826 1.00 44.94 150 GLU A C 1
ATOM 1232 O O . GLU A 1 150 ? 17.457 -18.055 -14.864 1.00 44.94 150 GLU A O 1
ATOM 1237 N N . LEU A 1 151 ? 15.703 -17.365 -13.669 1.00 49.50 151 LEU A N 1
ATOM 1238 C CA . LEU A 1 151 ? 16.274 -17.769 -12.393 1.00 49.50 151 LEU A CA 1
ATOM 1239 C C . LEU A 1 151 ? 15.752 -19.169 -12.058 1.00 49.50 151 LEU A C 1
ATOM 1241 O O . LEU A 1 151 ? 14.541 -19.325 -11.891 1.00 49.50 151 LEU A O 1
ATOM 1245 N N . PRO A 1 152 ? 16.626 -20.180 -11.898 1.00 46.72 152 PRO A N 1
ATOM 1246 C CA . PRO A 1 152 ? 16.220 -21.422 -11.258 1.00 46.72 152 PRO A CA 1
ATOM 1247 C C . PRO A 1 152 ? 15.839 -21.077 -9.818 1.00 46.72 152 PRO A C 1
ATOM 1249 O O . PRO A 1 152 ? 16.701 -20.678 -9.040 1.00 46.72 152 PRO A O 1
ATOM 1252 N N . LEU A 1 153 ? 14.547 -21.146 -9.491 1.00 44.59 153 LEU A N 1
ATOM 1253 C CA . LEU A 1 153 ? 13.979 -20.784 -8.188 1.00 44.59 153 LEU A CA 1
ATOM 1254 C C . LEU A 1 153 ? 14.657 -21.586 -7.058 1.00 44.59 153 LEU A C 1
ATOM 1256 O O . LEU A 1 153 ? 14.369 -22.775 -6.913 1.00 44.59 153 LEU A O 1
ATOM 1260 N N . PRO A 1 154 ? 15.525 -20.984 -6.219 1.00 46.59 154 PRO A N 1
ATOM 1261 C CA . PRO A 1 154 ? 16.091 -21.674 -5.071 1.00 46.59 154 PRO A CA 1
ATOM 1262 C C . PRO A 1 154 ? 15.192 -21.440 -3.850 1.00 46.59 154 PRO A C 1
ATOM 1264 O O . PRO A 1 154 ? 14.688 -20.334 -3.637 1.00 46.59 154 PRO A O 1
ATOM 1267 N N . GLY A 1 155 ? 15.064 -22.445 -2.979 1.00 53.31 155 GLY A N 1
ATOM 1268 C CA . GLY A 1 155 ? 14.285 -22.411 -1.725 1.00 53.31 155 GLY A CA 1
ATOM 1269 C C . GLY A 1 155 ? 14.708 -21.361 -0.676 1.00 53.31 155 GLY A C 1
ATOM 1270 O O . GLY A 1 155 ? 14.206 -21.365 0.443 1.00 53.31 155 GLY A O 1
ATOM 1271 N N . VAL A 1 156 ? 15.599 -20.430 -1.027 1.00 51.38 156 VAL A N 1
ATOM 1272 C CA . VAL A 1 156 ? 16.126 -19.348 -0.175 1.00 51.38 156 VAL A CA 1
ATOM 1273 C C . VAL A 1 156 ? 15.087 -18.236 0.073 1.00 51.38 156 VAL A C 1
ATOM 1275 O O . VAL A 1 156 ? 15.222 -17.451 1.010 1.00 51.38 156 VAL A O 1
ATOM 1278 N N . MET A 1 157 ? 13.992 -18.201 -0.695 1.00 53.09 157 MET A N 1
ATOM 1279 C CA . MET A 1 157 ? 12.906 -17.214 -0.547 1.00 53.09 157 MET A CA 1
ATOM 1280 C C . MET A 1 157 ? 12.094 -17.343 0.761 1.00 53.09 157 MET A C 1
ATOM 1282 O O . MET A 1 157 ? 11.318 -16.444 1.075 1.00 53.09 157 MET A O 1
ATOM 1286 N N . ALA A 1 158 ? 12.279 -18.409 1.550 1.00 45.50 158 ALA A N 1
ATOM 1287 C CA . ALA A 1 158 ? 11.601 -18.585 2.841 1.00 45.50 158 ALA A CA 1
ATOM 1288 C C . ALA A 1 158 ? 12.301 -17.867 4.019 1.00 4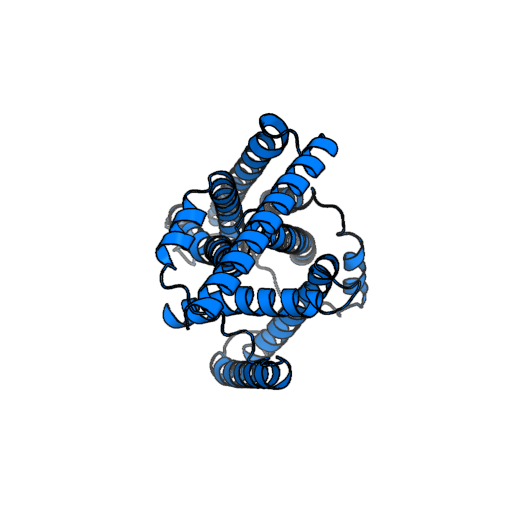5.50 158 ALA A C 1
ATOM 1290 O O . ALA A 1 158 ? 11.666 -17.549 5.024 1.00 45.50 158 ALA A O 1
ATOM 1291 N N . ALA A 1 159 ? 13.600 -17.573 3.903 1.00 49.38 159 ALA A N 1
ATOM 1292 C CA . ALA A 1 159 ? 14.413 -17.035 4.998 1.00 49.38 159 ALA A CA 1
ATOM 1293 C C . ALA A 1 159 ? 14.080 -15.591 5.457 1.00 49.38 159 ALA A C 1
ATOM 1295 O O . ALA A 1 159 ? 14.251 -15.307 6.645 1.00 49.38 159 ALA A O 1
ATOM 1296 N N . PRO A 1 160 ? 13.565 -14.666 4.616 1.00 54.53 160 PRO A N 1
ATOM 1297 C CA . PRO A 1 160 ? 13.289 -13.299 5.069 1.00 54.53 160 PRO A CA 1
ATOM 1298 C C . PRO A 1 160 ? 12.136 -13.176 6.079 1.00 54.53 160 PRO A C 1
ATOM 1300 O O . PRO A 1 160 ? 12.006 -12.142 6.726 1.00 54.53 160 PRO A O 1
ATOM 1303 N N . ILE A 1 161 ? 11.301 -14.206 6.246 1.00 48.44 161 ILE A N 1
ATOM 1304 C CA . ILE A 1 161 ? 10.025 -14.119 6.978 1.00 48.44 161 ILE A CA 1
ATOM 1305 C C . ILE A 1 161 ? 10.212 -13.856 8.490 1.00 48.44 161 ILE A C 1
ATOM 1307 O O . ILE A 1 161 ? 9.354 -13.226 9.103 1.00 48.44 161 ILE A O 1
ATOM 1311 N N . ASN A 1 162 ? 11.355 -14.223 9.086 1.00 43.09 162 ASN A N 1
ATOM 1312 C CA . ASN A 1 162 ? 11.599 -14.062 10.531 1.00 43.09 162 ASN A CA 1
ATOM 1313 C C . ASN A 1 162 ? 12.230 -12.722 10.954 1.00 43.09 162 ASN A C 1
ATOM 1315 O O . ASN A 1 162 ? 12.301 -12.432 12.146 1.00 43.09 162 ASN A O 1
ATOM 1319 N N . ILE A 1 163 ? 12.672 -11.880 10.015 1.00 52.19 163 ILE A N 1
ATOM 1320 C CA . ILE A 1 163 ? 13.376 -10.622 10.339 1.00 52.19 163 ILE A CA 1
ATOM 1321 C C . ILE A 1 163 ? 12.393 -9.462 10.615 1.00 52.19 163 ILE A C 1
ATOM 1323 O O . ILE A 1 163 ? 12.766 -8.434 11.179 1.00 52.19 163 ILE A O 1
ATOM 1327 N N . PHE A 1 164 ? 11.107 -9.615 10.289 1.00 49.62 164 PHE A N 1
ATOM 1328 C CA . PHE A 1 164 ? 10.175 -8.486 10.172 1.00 49.62 164 PHE A CA 1
ATOM 1329 C C . PHE A 1 164 ? 9.419 -8.059 11.441 1.00 49.62 164 PHE A C 1
ATOM 1331 O O . PHE A 1 164 ? 8.428 -7.350 11.337 1.00 49.62 164 PHE A O 1
ATOM 1338 N N . ASN A 1 165 ? 9.870 -8.398 12.651 1.00 41.41 165 ASN A N 1
ATOM 1339 C CA . ASN A 1 165 ? 9.052 -8.186 13.858 1.00 41.41 165 ASN A CA 1
ATOM 1340 C C . ASN A 1 165 ? 9.352 -6.912 14.686 1.00 41.41 165 ASN A C 1
ATOM 1342 O O . ASN A 1 165 ? 9.065 -6.883 15.881 1.00 41.41 165 ASN A O 1
ATOM 1346 N N . LYS A 1 166 ? 9.930 -5.845 14.102 1.00 45.69 166 LYS A N 1
ATOM 1347 C CA . LYS A 1 166 ? 10.135 -4.554 14.805 1.00 45.69 166 LYS A CA 1
ATOM 1348 C C . LYS A 1 166 ? 9.710 -3.345 13.963 1.00 45.69 166 LYS A C 1
ATOM 1350 O O . LYS A 1 166 ? 10.072 -3.225 12.797 1.00 45.69 166 LYS A O 1
ATOM 1355 N N . ASN A 1 167 ? 8.936 -2.450 14.582 1.00 53.97 167 ASN A N 1
ATOM 1356 C CA . ASN A 1 167 ? 7.873 -1.681 13.922 1.00 53.97 167 ASN A CA 1
ATOM 1357 C C . ASN A 1 167 ? 8.200 -0.222 13.521 1.00 53.97 167 ASN A C 1
ATOM 1359 O O . ASN A 1 167 ? 7.286 0.549 13.250 1.00 53.97 167 ASN A O 1
ATOM 1363 N N . THR A 1 168 ? 9.472 0.168 13.399 1.00 55.00 168 THR A N 1
ATOM 1364 C CA . THR A 1 168 ? 9.860 1.541 12.975 1.00 55.00 168 THR A CA 1
ATOM 1365 C C . THR A 1 168 ? 10.556 1.592 11.606 1.00 55.00 168 THR A C 1
ATOM 1367 O O . THR A 1 168 ? 10.877 2.661 11.095 1.00 55.00 168 THR A O 1
ATOM 1370 N N . THR A 1 169 ? 10.773 0.442 10.963 1.00 62.16 169 THR A N 1
ATOM 1371 C CA . THR A 1 169 ? 11.557 0.300 9.717 1.00 62.16 169 THR A CA 1
ATOM 1372 C C . THR A 1 169 ? 10.746 0.485 8.428 1.00 62.16 169 THR A C 1
ATOM 1374 O O . THR A 1 169 ? 11.315 0.515 7.335 1.00 62.16 169 THR A O 1
ATOM 1377 N N . THR A 1 170 ? 9.423 0.640 8.522 1.00 71.12 170 THR A N 1
ATOM 1378 C CA . THR A 1 170 ? 8.496 0.542 7.380 1.00 71.12 170 THR A CA 1
ATOM 1379 C C . THR A 1 170 ? 8.677 1.682 6.378 1.00 71.12 170 THR A C 1
ATOM 1381 O O . THR A 1 170 ? 9.051 1.453 5.228 1.00 71.12 170 THR A O 1
ATOM 1384 N N . GLN A 1 171 ? 8.516 2.926 6.827 1.00 76.75 171 GLN A N 1
ATOM 1385 C CA . GLN A 1 171 ? 8.675 4.115 5.993 1.00 76.75 171 GLN A CA 1
ATOM 1386 C C . GLN A 1 171 ? 10.141 4.345 5.602 1.00 76.75 171 GLN A C 1
ATOM 1388 O O . GLN A 1 171 ? 10.421 4.785 4.486 1.00 76.75 171 GLN A O 1
ATOM 1393 N N . GLY A 1 172 ? 11.084 3.957 6.469 1.00 82.19 172 GLY A N 1
ATOM 1394 C CA . GLY A 1 172 ? 12.513 3.956 6.152 1.00 82.19 172 GLY A CA 1
ATOM 1395 C C . GLY A 1 172 ? 12.841 3.056 4.959 1.00 82.19 172 GLY A C 1
ATOM 1396 O O . GLY A 1 172 ? 13.563 3.474 4.057 1.00 82.19 172 GLY A O 1
ATOM 1397 N N . SER A 1 173 ? 12.245 1.862 4.884 1.00 85.75 173 SER A N 1
ATOM 1398 C CA . SER A 1 173 ? 12.439 0.963 3.739 1.00 85.75 173 SER A CA 1
ATOM 1399 C C . SER A 1 173 ? 11.884 1.532 2.429 1.00 85.75 173 SER A C 1
ATOM 1401 O O . SER A 1 173 ? 12.510 1.376 1.383 1.00 85.75 173 SER A O 1
ATOM 1403 N N . GLN A 1 174 ? 10.759 2.255 2.477 1.00 88.62 174 GLN A N 1
ATOM 1404 C CA . GLN A 1 174 ? 10.191 2.924 1.305 1.00 88.62 174 GLN A CA 1
ATOM 1405 C C . GLN A 1 174 ? 11.077 4.080 0.832 1.00 88.62 174 GLN A C 1
ATOM 1407 O O . GLN A 1 174 ? 11.324 4.213 -0.365 1.00 88.62 174 GLN A O 1
ATOM 1412 N N . MET A 1 175 ? 11.592 4.888 1.762 1.00 90.94 175 MET A N 1
ATOM 1413 C CA . MET A 1 175 ? 12.547 5.946 1.440 1.00 90.94 175 MET A CA 1
ATOM 1414 C C . MET A 1 175 ? 13.815 5.358 0.815 1.00 90.94 175 MET A C 1
ATOM 1416 O O . MET A 1 175 ? 14.242 5.794 -0.253 1.00 90.94 175 MET A O 1
ATOM 1420 N N . LEU A 1 176 ? 14.378 4.319 1.435 1.00 92.38 176 LEU A N 1
ATOM 1421 C CA . LEU A 1 176 ? 15.573 3.639 0.946 1.00 92.38 176 LEU A CA 1
ATOM 1422 C C . LEU A 1 176 ? 15.355 3.055 -0.454 1.00 92.38 176 LEU A C 1
ATOM 1424 O O . LEU A 1 176 ? 16.212 3.187 -1.325 1.00 92.38 176 LEU A O 1
ATOM 1428 N N . ARG A 1 177 ? 14.170 2.489 -0.706 1.00 93.88 177 ARG A N 1
ATOM 1429 C CA . ARG A 1 177 ? 13.759 2.022 -2.032 1.00 93.88 177 ARG A CA 1
ATOM 1430 C C . ARG A 1 177 ? 13.831 3.145 -3.069 1.00 93.88 177 ARG A C 1
ATOM 1432 O O . ARG A 1 177 ? 14.330 2.922 -4.170 1.00 93.88 177 ARG A O 1
ATOM 1439 N N . PHE A 1 178 ? 13.358 4.345 -2.740 1.00 93.25 178 PHE A N 1
ATOM 1440 C CA . PHE A 1 178 ? 13.403 5.490 -3.655 1.00 93.25 178 PHE A CA 1
ATOM 1441 C C . PHE A 1 178 ? 14.811 6.013 -3.878 1.00 93.25 178 PHE A C 1
ATOM 1443 O O . PHE A 1 178 ? 15.168 6.293 -5.021 1.00 93.25 178 PHE A O 1
ATOM 1450 N N . VAL A 1 179 ? 15.621 6.076 -2.822 1.00 95.00 179 VAL A N 1
ATOM 1451 C CA . VAL A 1 179 ? 17.040 6.427 -2.916 1.00 95.00 179 VAL A CA 1
ATOM 1452 C C . VAL A 1 179 ? 17.759 5.451 -3.846 1.00 95.00 179 VAL A C 1
ATOM 1454 O O . VAL A 1 179 ? 18.432 5.880 -4.780 1.00 95.00 179 VAL A O 1
ATOM 1457 N N . PHE A 1 180 ? 17.550 4.144 -3.676 1.00 95.75 180 PHE A N 1
ATOM 1458 C CA . PHE A 1 180 ? 18.166 3.137 -4.537 1.00 95.75 180 PHE A CA 1
ATOM 1459 C C . PHE A 1 180 ? 17.716 3.246 -5.994 1.00 95.75 180 PHE A C 1
ATOM 1461 O O . PHE A 1 180 ? 18.564 3.203 -6.882 1.00 95.75 180 PHE A O 1
ATOM 1468 N N . TYR A 1 181 ? 16.427 3.472 -6.267 1.00 94.88 181 TYR A N 1
ATOM 1469 C CA . TYR A 1 181 ? 15.966 3.729 -7.637 1.00 94.88 181 TYR A CA 1
ATOM 1470 C C . TYR A 1 181 ? 16.536 5.013 -8.239 1.00 94.88 181 TYR A C 1
ATOM 1472 O O . TYR A 1 181 ? 16.872 5.047 -9.422 1.00 94.88 181 TYR A O 1
ATOM 1480 N N . TRP A 1 182 ? 16.659 6.068 -7.438 1.00 95.44 182 TRP A N 1
ATOM 1481 C CA . TRP A 1 182 ? 17.221 7.340 -7.874 1.00 95.44 182 TRP A CA 1
ATOM 1482 C C . TRP A 1 182 ? 18.723 7.231 -8.194 1.00 95.44 182 TRP A C 1
ATOM 1484 O O . TRP A 1 182 ? 19.190 7.833 -9.168 1.00 95.44 182 TRP A O 1
ATOM 1494 N N . MET A 1 183 ? 19.460 6.426 -7.419 1.00 95.19 183 MET A N 1
ATOM 1495 C CA . MET A 1 183 ? 20.889 6.152 -7.608 1.00 95.19 183 MET A CA 1
ATOM 1496 C C . MET A 1 183 ? 21.179 5.131 -8.717 1.00 95.19 183 MET A C 1
ATOM 1498 O O . MET A 1 183 ? 22.281 5.146 -9.264 1.00 95.19 183 MET A O 1
ATOM 1502 N N . LEU A 1 184 ? 20.227 4.255 -9.061 1.00 92.75 184 LEU A N 1
ATOM 1503 C CA . LEU A 1 184 ? 20.438 3.152 -9.999 1.00 92.75 184 LEU A CA 1
ATOM 1504 C C . LEU A 1 184 ? 20.847 3.661 -11.399 1.00 92.75 184 LEU A C 1
ATOM 1506 O O . LEU A 1 184 ? 20.063 4.344 -12.072 1.00 92.75 184 LEU A O 1
ATOM 1510 N N . PRO A 1 185 ? 22.051 3.315 -11.897 1.00 90.94 185 PRO A N 1
ATOM 1511 C CA . PRO A 1 185 ? 22.442 3.677 -13.250 1.00 90.94 185 PRO A CA 1
ATOM 1512 C C . PRO A 1 185 ? 21.645 2.871 -14.283 1.00 90.94 185 PRO A C 1
ATOM 1514 O O . PRO A 1 185 ? 21.504 1.654 -14.196 1.00 90.94 185 PRO A O 1
ATOM 1517 N N . TYR A 1 186 ? 21.172 3.552 -15.328 1.00 88.44 186 TYR A N 1
ATOM 1518 C CA . TYR A 1 186 ? 20.290 2.979 -16.353 1.00 88.44 186 TYR A CA 1
ATOM 1519 C C . TYR A 1 186 ? 20.973 1.990 -17.323 1.00 88.44 186 TYR A C 1
ATOM 1521 O O . TYR A 1 186 ? 20.300 1.389 -18.158 1.00 88.44 186 TYR A O 1
ATOM 1529 N N . ASN A 1 187 ? 22.301 1.842 -17.250 1.00 87.44 187 ASN A N 1
ATOM 1530 C CA . ASN A 1 187 ? 23.109 0.943 -18.089 1.00 87.44 187 ASN A CA 1
ATOM 1531 C C . ASN A 1 187 ? 23.782 -0.179 -17.272 1.00 87.44 187 ASN A C 1
ATOM 1533 O O . ASN A 1 187 ? 24.796 -0.731 -17.693 1.00 87.44 187 ASN A O 1
ATOM 1537 N N . TYR A 1 188 ? 23.268 -0.498 -16.085 1.00 88.88 188 TYR A N 1
ATOM 1538 C CA . TYR A 1 188 ? 23.894 -1.494 -15.221 1.00 88.88 188 TYR A CA 1
ATOM 1539 C C . TYR A 1 188 ? 23.625 -2.930 -15.703 1.00 88.88 188 TYR A C 1
ATOM 1541 O O . TYR A 1 188 ? 22.485 -3.320 -15.939 1.00 88.88 188 TYR A O 1
ATOM 1549 N N . LYS A 1 189 ? 24.678 -3.751 -15.828 1.00 87.19 189 LYS A N 1
ATOM 1550 C CA . LYS A 1 189 ? 24.572 -5.133 -16.342 1.00 87.19 189 LYS A CA 1
ATOM 1551 C C . LYS A 1 189 ? 23.664 -6.018 -15.481 1.00 87.19 189 LYS A C 1
ATOM 1553 O O . LYS A 1 189 ? 22.945 -6.857 -16.012 1.00 87.19 189 LYS A O 1
ATOM 1558 N N . HIS A 1 190 ? 23.671 -5.807 -14.165 1.00 86.69 190 HIS A N 1
ATOM 1559 C CA . HIS A 1 190 ? 22.890 -6.590 -13.203 1.00 86.69 190 HIS A CA 1
ATOM 1560 C C . HIS A 1 190 ? 21.647 -5.837 -12.703 1.00 86.69 190 HIS A C 1
ATOM 1562 O O . HIS A 1 190 ? 21.204 -6.061 -11.578 1.00 86.69 190 HIS A O 1
ATOM 1568 N N . SER A 1 191 ? 21.072 -4.939 -13.521 1.00 86.44 191 SER A N 1
ATOM 1569 C CA . SER A 1 191 ? 19.880 -4.160 -13.145 1.00 86.44 191 SER A CA 1
ATOM 1570 C C . SER A 1 191 ? 18.735 -5.032 -12.636 1.00 86.44 191 SER A C 1
ATOM 1572 O O . SER A 1 191 ? 18.084 -4.633 -11.682 1.00 86.44 191 SER A O 1
ATOM 1574 N N . TYR A 1 192 ? 18.517 -6.218 -13.212 1.00 84.06 192 TYR A N 1
ATOM 1575 C CA . TYR A 1 192 ? 17.443 -7.119 -12.785 1.00 84.06 192 TYR A CA 1
ATOM 1576 C C . TYR A 1 192 ? 17.608 -7.572 -11.326 1.00 84.06 192 TYR A C 1
ATOM 1578 O O . TYR A 1 192 ? 16.733 -7.318 -10.506 1.00 84.06 192 TYR A O 1
ATOM 1586 N N . ALA A 1 193 ? 18.757 -8.163 -10.974 1.00 83.44 193 ALA A N 1
ATOM 1587 C CA . ALA A 1 193 ? 19.012 -8.653 -9.617 1.00 83.44 193 ALA A CA 1
ATOM 1588 C C . ALA A 1 193 ? 18.958 -7.522 -8.576 1.00 83.44 193 ALA A C 1
ATOM 1590 O O . ALA A 1 193 ? 18.380 -7.687 -7.502 1.00 83.44 193 ALA A O 1
ATOM 1591 N N . VAL A 1 194 ? 19.502 -6.349 -8.918 1.00 88.12 194 VAL A N 1
ATOM 1592 C CA . VAL A 1 194 ? 19.431 -5.164 -8.053 1.00 88.12 194 VAL A CA 1
ATOM 1593 C C . VAL A 1 194 ? 17.987 -4.695 -7.880 1.00 88.12 194 VAL A C 1
ATOM 1595 O O . VAL A 1 194 ? 17.576 -4.428 -6.756 1.00 88.12 194 VAL A O 1
ATOM 1598 N N . VAL A 1 195 ? 17.192 -4.643 -8.952 1.00 90.06 195 VAL A N 1
ATOM 1599 C CA . VAL A 1 195 ? 15.766 -4.292 -8.880 1.00 90.06 195 VAL A CA 1
ATOM 1600 C C . VAL A 1 195 ? 14.993 -5.287 -8.021 1.00 90.06 195 VAL A C 1
ATOM 1602 O O . VAL A 1 195 ? 14.220 -4.852 -7.174 1.00 90.06 195 VAL A O 1
ATOM 1605 N N . CYS A 1 196 ? 15.232 -6.593 -8.159 1.00 85.75 196 CYS A N 1
ATOM 1606 C CA . CYS A 1 196 ? 14.627 -7.601 -7.287 1.00 85.75 196 CYS A CA 1
ATOM 1607 C C . CYS A 1 196 ? 14.954 -7.333 -5.812 1.00 85.75 196 CYS A C 1
ATOM 1609 O O . CYS A 1 196 ? 14.045 -7.309 -4.985 1.00 85.75 196 CYS A O 1
ATOM 1611 N N . GLY A 1 197 ? 16.222 -7.054 -5.490 1.00 87.69 197 GLY A N 1
ATOM 1612 C CA . GLY A 1 197 ? 16.638 -6.686 -4.134 1.00 87.69 197 GLY A CA 1
ATOM 1613 C C . GLY A 1 197 ? 15.959 -5.410 -3.624 1.00 87.69 197 GLY A C 1
ATOM 1614 O O . GLY A 1 197 ? 15.465 -5.378 -2.499 1.00 87.69 197 GLY A O 1
ATOM 1615 N N . ILE A 1 198 ? 15.857 -4.377 -4.466 1.00 91.69 198 ILE A N 1
ATOM 1616 C CA . ILE A 1 198 ? 15.154 -3.126 -4.145 1.00 91.69 198 ILE A CA 1
ATOM 1617 C C . ILE A 1 198 ? 13.656 -3.381 -3.908 1.00 91.69 198 ILE A C 1
ATOM 1619 O O . ILE A 1 198 ? 13.062 -2.796 -3.002 1.00 91.69 198 ILE A O 1
ATOM 1623 N N . GLU A 1 199 ? 13.023 -4.263 -4.683 1.00 89.50 199 GLU A N 1
ATOM 1624 C CA . GLU A 1 199 ? 11.604 -4.590 -4.524 1.00 89.50 199 GLU A CA 1
ATOM 1625 C C . GLU A 1 199 ? 11.303 -5.412 -3.262 1.00 89.50 199 GLU A C 1
ATOM 1627 O O . GLU A 1 199 ? 10.176 -5.351 -2.774 1.00 89.50 199 GLU A O 1
ATOM 1632 N N . LEU A 1 200 ? 12.281 -6.077 -2.638 1.00 86.50 200 LEU A N 1
ATOM 1633 C CA . LEU A 1 200 ? 12.074 -6.676 -1.309 1.00 86.50 200 LEU A CA 1
ATOM 1634 C C . LEU A 1 200 ? 11.713 -5.614 -0.255 1.00 86.50 200 LEU A C 1
ATOM 1636 O O . LEU A 1 200 ? 10.883 -5.867 0.621 1.00 86.50 200 LEU A O 1
ATOM 1640 N N . LEU A 1 201 ? 12.241 -4.389 -0.388 1.00 88.44 201 LEU A N 1
ATOM 1641 C CA . LEU A 1 201 ? 11.882 -3.262 0.482 1.00 88.44 201 LEU A CA 1
ATOM 1642 C C . LEU A 1 201 ? 10.407 -2.861 0.330 1.00 88.44 201 LEU A C 1
ATOM 1644 O O . LEU A 1 201 ? 9.791 -2.405 1.291 1.00 88.44 201 LEU A O 1
ATOM 1648 N N . LYS A 1 202 ? 9.805 -3.072 -0.851 1.00 88.50 202 LYS A N 1
ATOM 1649 C CA . LYS A 1 202 ? 8.359 -2.873 -1.050 1.00 88.50 202 LYS A CA 1
ATOM 1650 C C . LYS A 1 202 ? 7.560 -3.855 -0.199 1.00 88.50 202 LYS A C 1
ATOM 1652 O O . LYS A 1 202 ? 6.572 -3.445 0.405 1.00 88.50 202 LYS A O 1
ATOM 1657 N N . GLY A 1 203 ? 7.973 -5.124 -0.171 1.00 83.44 203 GLY A N 1
ATOM 1658 C CA . GLY A 1 203 ? 7.336 -6.164 0.638 1.00 83.44 203 GLY A CA 1
ATOM 1659 C C . GLY A 1 203 ? 7.379 -5.828 2.127 1.00 83.44 203 GLY A C 1
ATOM 1660 O O . GLY A 1 203 ? 6.340 -5.862 2.785 1.00 83.44 203 GLY A O 1
ATOM 1661 N N . LEU A 1 204 ? 8.550 -5.400 2.617 1.00 82.94 204 LEU A N 1
ATOM 1662 C CA . LEU A 1 204 ? 8.751 -4.924 3.991 1.00 82.94 204 LEU A CA 1
ATOM 1663 C C . LEU A 1 204 ? 7.807 -3.761 4.313 1.00 82.94 204 LEU A C 1
ATOM 1665 O O . LEU A 1 204 ? 7.014 -3.848 5.253 1.00 82.94 204 LEU A O 1
ATOM 1669 N N . ASN A 1 205 ? 7.860 -2.690 3.512 1.00 86.81 205 ASN A N 1
ATOM 1670 C CA . ASN A 1 205 ? 7.018 -1.517 3.718 1.00 86.81 205 ASN A CA 1
ATOM 1671 C C . ASN A 1 205 ? 5.532 -1.897 3.725 1.00 86.81 205 ASN A C 1
ATOM 1673 O O . ASN A 1 205 ? 4.805 -1.530 4.644 1.00 86.81 205 ASN A O 1
ATOM 1677 N N . PHE A 1 206 ? 5.077 -2.637 2.712 1.00 84.56 206 PHE A N 1
ATOM 1678 C CA . PHE A 1 206 ? 3.668 -2.978 2.562 1.00 84.56 206 PHE A CA 1
ATOM 1679 C C . PHE A 1 206 ? 3.166 -3.856 3.708 1.00 84.56 206 PHE A C 1
ATOM 1681 O O . PHE A 1 206 ? 2.145 -3.521 4.304 1.00 84.56 206 PHE A O 1
ATOM 1688 N N . GLY A 1 207 ? 3.878 -4.937 4.038 1.00 82.12 207 GLY A N 1
ATOM 1689 C CA . GLY A 1 207 ? 3.457 -5.873 5.079 1.00 82.12 207 GLY A CA 1
ATOM 1690 C C . GLY A 1 207 ? 3.307 -5.188 6.435 1.00 82.12 207 GLY A C 1
ATOM 1691 O O . GLY A 1 207 ? 2.260 -5.300 7.073 1.00 82.12 207 GLY A O 1
ATOM 1692 N N . LEU A 1 208 ? 4.314 -4.411 6.834 1.00 82.94 208 LEU A N 1
ATOM 1693 C CA . LEU A 1 208 ? 4.320 -3.760 8.139 1.00 82.94 208 LEU A CA 1
ATOM 1694 C C . LEU A 1 208 ? 3.398 -2.540 8.202 1.00 82.94 208 LEU A C 1
ATOM 1696 O O . LEU A 1 208 ? 2.636 -2.406 9.157 1.00 82.94 208 LEU A O 1
ATOM 1700 N N . THR A 1 209 ? 3.404 -1.678 7.180 1.00 86.75 209 THR A N 1
ATOM 1701 C CA . THR A 1 209 ? 2.493 -0.526 7.129 1.00 86.75 209 THR A CA 1
ATOM 1702 C C . THR A 1 209 ? 1.049 -0.999 7.146 1.00 86.75 209 THR A C 1
ATOM 1704 O O . THR A 1 209 ? 0.251 -0.470 7.908 1.00 86.75 209 THR A O 1
ATOM 1707 N N . HIS A 1 210 ? 0.692 -1.988 6.326 1.00 86.44 210 HIS A N 1
ATOM 1708 C CA . HIS A 1 210 ? -0.696 -2.405 6.205 1.00 86.44 210 HIS A CA 1
ATOM 1709 C C . HIS A 1 210 ? -1.212 -3.074 7.482 1.00 86.44 210 HIS A C 1
ATOM 1711 O O . HIS A 1 210 ? -2.269 -2.686 7.975 1.00 86.44 210 HIS A O 1
ATOM 1717 N N . CYS A 1 211 ? -0.461 -4.018 8.062 1.00 83.69 211 CYS A N 1
ATOM 1718 C CA . CYS A 1 211 ? -0.886 -4.687 9.296 1.00 83.69 211 CYS A CA 1
ATOM 1719 C C . CYS A 1 211 ? -1.023 -3.693 10.458 1.00 83.69 211 CYS A C 1
ATOM 1721 O O . CYS A 1 211 ? -2.049 -3.678 11.140 1.00 83.69 211 CYS A O 1
ATOM 1723 N N . SER A 1 212 ? -0.026 -2.823 10.645 1.00 84.50 212 SER A N 1
ATOM 1724 C CA . SER A 1 212 ? -0.044 -1.814 11.707 1.00 84.50 212 SER A CA 1
ATOM 1725 C C . SER A 1 212 ? -1.139 -0.769 11.487 1.00 84.50 212 SER A C 1
ATOM 1727 O O . SER A 1 212 ? -1.812 -0.384 12.438 1.00 84.50 212 SER A O 1
ATOM 1729 N N . ALA A 1 213 ? -1.377 -0.348 10.242 1.00 89.25 213 ALA A N 1
ATOM 1730 C CA . ALA A 1 213 ? -2.407 0.634 9.922 1.00 89.25 213 ALA A CA 1
ATOM 1731 C C . ALA A 1 213 ? -3.825 0.082 10.096 1.00 89.25 213 ALA A C 1
ATOM 1733 O O . ALA A 1 213 ? -4.665 0.779 10.650 1.00 89.25 213 ALA A O 1
ATOM 1734 N N . VAL A 1 214 ? -4.099 -1.162 9.686 1.00 86.62 214 VAL A N 1
ATOM 1735 C CA . VAL A 1 214 ? -5.408 -1.796 9.928 1.00 86.62 214 VAL A CA 1
ATOM 1736 C C . VAL A 1 214 ? -5.675 -1.899 11.429 1.00 86.62 214 VAL A C 1
ATOM 1738 O O . VAL A 1 214 ? -6.754 -1.531 11.890 1.00 86.62 214 VAL A O 1
ATOM 1741 N N . HIS A 1 215 ? -4.678 -2.332 12.205 1.00 84.25 215 HIS A N 1
ATOM 1742 C CA . HIS A 1 215 ? -4.792 -2.415 13.661 1.00 84.25 215 HIS A CA 1
ATOM 1743 C C . HIS A 1 215 ? -5.039 -1.044 14.297 1.00 84.25 215 HIS A C 1
ATOM 1745 O O . HIS A 1 215 ? -5.962 -0.883 15.095 1.00 84.25 215 HIS A O 1
ATOM 1751 N N . LEU A 1 216 ? -4.268 -0.031 13.899 1.00 86.81 216 LEU A N 1
ATOM 1752 C CA . LEU A 1 216 ? -4.425 1.329 14.406 1.00 86.81 216 LEU A CA 1
ATOM 1753 C C . LEU A 1 216 ? -5.787 1.924 14.017 1.00 86.81 216 LEU A C 1
ATOM 1755 O O . LEU A 1 216 ? -6.474 2.466 14.876 1.00 86.81 216 LEU A O 1
ATOM 1759 N N . ALA A 1 217 ? -6.239 1.724 12.776 1.00 90.00 217 ALA A N 1
ATOM 1760 C CA . ALA A 1 217 ? -7.559 2.150 12.314 1.00 90.00 217 ALA A CA 1
ATOM 1761 C C . ALA A 1 217 ? -8.685 1.568 13.182 1.00 90.00 217 ALA A C 1
ATOM 1763 O O . ALA A 1 217 ? -9.633 2.278 13.508 1.00 90.00 217 ALA A O 1
ATOM 1764 N N . THR A 1 218 ? -8.572 0.297 13.591 1.00 86.69 218 THR A N 1
ATOM 1765 C CA . THR A 1 218 ? -9.563 -0.344 14.474 1.00 86.69 218 THR A CA 1
ATOM 1766 C C . THR A 1 218 ? -9.500 0.111 15.930 1.00 86.69 218 THR A C 1
ATOM 1768 O O . THR A 1 218 ? -10.492 -0.037 16.637 1.00 86.69 218 THR A O 1
ATOM 1771 N N . LYS A 1 219 ? -8.352 0.631 16.385 1.00 85.25 219 LYS A N 1
ATOM 1772 C CA . LYS A 1 219 ? -8.170 1.167 17.742 1.00 85.25 219 LYS A CA 1
ATOM 1773 C C . LYS A 1 219 ? -8.638 2.614 17.871 1.00 85.25 219 LYS A C 1
ATOM 1775 O O . LYS A 1 219 ? -9.125 2.993 18.925 1.00 85.25 219 LYS A O 1
ATOM 1780 N N . LEU A 1 220 ? -8.476 3.405 16.809 1.00 88.12 220 LEU A N 1
ATOM 1781 C CA . LEU A 1 220 ? -8.852 4.821 16.779 1.00 88.12 220 LEU A CA 1
ATOM 1782 C C . LEU A 1 220 ? -10.356 5.049 16.572 1.00 88.12 220 LEU A C 1
ATOM 1784 O O . LEU A 1 220 ? -10.824 6.171 16.751 1.00 88.12 220 LEU A O 1
ATOM 1788 N N . CYS A 1 221 ? -11.106 4.020 16.171 1.00 90.25 221 CYS A N 1
ATOM 1789 C CA . CYS A 1 221 ? -12.544 4.119 15.945 1.00 90.25 221 CYS A CA 1
ATOM 1790 C C . CYS A 1 221 ? -13.359 3.426 17.053 1.00 90.25 221 CYS A C 1
ATOM 1792 O O . CYS A 1 221 ? -12.914 2.399 17.576 1.00 90.25 221 CYS A O 1
ATOM 1794 N N . PRO A 1 222 ? -14.589 3.899 17.317 1.00 85.56 222 PRO A N 1
ATOM 1795 C CA . PRO A 1 222 ? -15.563 3.202 18.156 1.00 85.56 222 PRO A CA 1
ATOM 1796 C C . PRO A 1 222 ? -15.747 1.719 17.767 1.00 85.56 222 PRO A C 1
ATOM 1798 O O . PRO A 1 222 ? -15.680 1.394 16.571 1.00 85.56 222 PRO A O 1
ATOM 1801 N N . PRO A 1 223 ? -16.039 0.792 18.708 1.00 82.69 223 PRO A N 1
ATOM 1802 C CA . PRO A 1 223 ? -16.196 -0.635 18.417 1.00 82.69 223 PRO A CA 1
ATOM 1803 C C . PRO A 1 223 ? -17.214 -0.930 17.318 1.00 82.69 223 PRO A C 1
ATOM 1805 O O . PRO A 1 223 ? -16.992 -1.804 16.477 1.00 82.69 223 PRO A O 1
ATOM 1808 N N . HIS A 1 224 ? -18.296 -0.155 17.287 1.00 83.88 224 HIS A N 1
ATOM 1809 C CA . HIS A 1 224 ? -19.377 -0.296 16.321 1.00 83.88 224 HIS A CA 1
ATOM 1810 C C . HIS A 1 224 ? -19.006 0.200 14.905 1.00 83.88 224 HIS A C 1
ATOM 1812 O O . HIS A 1 224 ? -19.703 -0.110 13.940 1.00 83.88 224 HIS A O 1
ATOM 1818 N N . LEU A 1 225 ? -17.878 0.907 14.753 1.00 88.81 225 LEU A N 1
ATOM 1819 C CA . LEU A 1 225 ? -17.395 1.495 13.497 1.00 88.81 225 LEU A CA 1
ATOM 1820 C C . LEU A 1 225 ? -16.149 0.819 12.918 1.00 88.81 225 LEU A C 1
ATOM 1822 O O . LEU A 1 225 ? -15.651 1.256 11.881 1.00 88.81 225 LEU A O 1
ATOM 1826 N N . LYS A 1 226 ? -15.663 -0.276 13.515 1.00 86.88 226 LYS A N 1
ATOM 1827 C CA . LYS A 1 226 ? -14.445 -0.983 13.066 1.00 86.88 226 LYS A CA 1
ATOM 1828 C C . LYS A 1 226 ? -14.459 -1.345 11.578 1.00 86.88 226 LYS A C 1
ATOM 1830 O O . LYS A 1 226 ? -13.472 -1.120 10.882 1.00 86.88 226 LYS A O 1
ATOM 1835 N N . ALA A 1 227 ? -15.586 -1.848 11.072 1.00 86.12 227 ALA A N 1
ATOM 1836 C CA . ALA A 1 227 ? -15.730 -2.208 9.658 1.00 86.12 227 ALA A CA 1
ATOM 1837 C C . ALA A 1 227 ? -15.659 -0.976 8.737 1.00 86.12 227 ALA A C 1
ATOM 1839 O O . ALA A 1 227 ? -14.920 -0.968 7.753 1.00 86.12 227 ALA A O 1
ATOM 1840 N N . THR A 1 228 ? -16.387 0.087 9.090 1.00 90.62 228 THR A N 1
ATOM 1841 C CA . THR A 1 228 ? -16.385 1.362 8.361 1.00 90.62 228 THR A CA 1
ATOM 1842 C C . THR A 1 228 ? -14.997 1.993 8.365 1.00 90.62 228 THR A C 1
ATOM 1844 O O . THR A 1 228 ? -14.534 2.465 7.330 1.00 90.62 228 THR A O 1
ATOM 1847 N N . SER A 1 229 ? -14.301 1.937 9.501 1.00 92.31 229 SER A N 1
ATOM 1848 C CA . SER A 1 229 ? -12.938 2.437 9.651 1.00 92.31 229 SER A CA 1
ATOM 1849 C C . SER A 1 229 ? -11.947 1.697 8.751 1.00 92.31 229 SER A C 1
ATOM 1851 O O . SER A 1 229 ? -11.167 2.335 8.044 1.00 92.31 229 SER A O 1
ATOM 1853 N N . GLN A 1 230 ? -12.014 0.361 8.695 1.00 90.56 230 GLN A N 1
ATOM 1854 C CA . GLN A 1 230 ? -11.191 -0.439 7.780 1.00 90.56 230 GLN A CA 1
ATOM 1855 C C . GLN A 1 230 ? -11.499 -0.137 6.309 1.00 90.56 230 GLN A C 1
ATOM 1857 O O . GLN A 1 230 ? -10.581 -0.054 5.491 1.00 90.56 230 GLN A O 1
ATOM 1862 N N . MET A 1 231 ? -12.775 0.065 5.969 1.00 91.25 231 MET A N 1
ATOM 1863 C CA . MET A 1 231 ? -13.193 0.436 4.618 1.00 91.25 231 MET A CA 1
ATOM 1864 C C . MET A 1 231 ? -12.675 1.825 4.225 1.00 91.25 231 MET A C 1
ATOM 1866 O O . MET A 1 231 ? -12.133 1.978 3.132 1.00 91.25 231 MET A O 1
ATOM 1870 N N . LEU A 1 232 ? -12.777 2.822 5.110 1.00 93.56 232 LEU A N 1
ATOM 1871 C CA . LEU A 1 232 ? -12.223 4.161 4.892 1.00 93.56 232 LEU A CA 1
ATOM 1872 C C . LEU A 1 232 ? -10.704 4.132 4.755 1.00 93.56 232 LEU A C 1
ATOM 1874 O O . LEU A 1 232 ? -10.158 4.735 3.829 1.00 93.56 232 LEU A O 1
ATOM 1878 N N . TYR A 1 233 ? -10.027 3.392 5.631 1.00 94.12 233 TYR A N 1
ATOM 1879 C CA . TYR A 1 233 ? -8.590 3.165 5.557 1.00 94.12 233 TYR A CA 1
ATOM 1880 C C . TYR A 1 233 ? -8.195 2.582 4.194 1.00 94.12 233 TYR A C 1
ATOM 1882 O O . TYR A 1 233 ? -7.374 3.165 3.484 1.00 94.12 233 TYR A O 1
ATOM 1890 N N . GLN A 1 234 ? -8.804 1.463 3.791 1.00 91.75 234 GLN A N 1
ATOM 1891 C CA . GLN A 1 234 ? -8.457 0.772 2.552 1.00 91.75 234 GLN A CA 1
ATOM 1892 C C . GLN A 1 234 ? -8.825 1.611 1.324 1.00 91.75 234 GLN A C 1
ATOM 1894 O O . GLN A 1 234 ? -8.033 1.710 0.383 1.00 91.75 234 GLN A O 1
ATOM 1899 N N . GLY A 1 235 ? -9.999 2.243 1.332 1.00 92.62 235 GLY A N 1
ATOM 1900 C CA . GLY A 1 235 ? -10.462 3.134 0.272 1.00 92.62 235 GLY A CA 1
ATOM 1901 C C . GLY A 1 235 ? -9.534 4.331 0.088 1.00 92.62 235 GLY A C 1
ATOM 1902 O O . GLY A 1 235 ? -9.184 4.662 -1.043 1.00 92.62 235 GLY A O 1
ATOM 1903 N N . THR A 1 236 ? -9.044 4.913 1.182 1.00 94.88 236 THR A N 1
ATOM 1904 C CA . THR A 1 236 ? -8.068 6.010 1.147 1.00 94.88 236 THR A CA 1
ATOM 1905 C C . THR A 1 236 ? -6.704 5.524 0.659 1.00 94.88 236 THR A C 1
ATOM 1907 O O . THR A 1 236 ? -6.145 6.077 -0.289 1.00 94.88 236 THR A O 1
ATOM 1910 N N . PHE A 1 237 ? -6.183 4.452 1.260 1.00 93.88 237 PHE A N 1
ATOM 1911 C CA . PHE A 1 237 ? -4.855 3.912 0.969 1.00 93.88 237 PHE A CA 1
ATOM 1912 C C . PHE A 1 237 ? -4.722 3.401 -0.469 1.00 93.88 237 PHE A C 1
ATOM 1914 O O . PHE A 1 237 ? -3.669 3.533 -1.093 1.00 93.88 237 PHE A O 1
ATOM 1921 N N . THR A 1 238 ? -5.778 2.778 -0.998 1.00 90.75 238 THR A N 1
ATOM 1922 C CA . THR A 1 238 ? -5.738 2.103 -2.299 1.00 90.75 238 THR A CA 1
ATOM 1923 C C . THR A 1 238 ? -6.505 2.836 -3.382 1.00 90.75 238 THR A C 1
ATOM 1925 O O . THR A 1 238 ? -5.946 3.048 -4.454 1.00 90.75 238 THR A O 1
ATOM 1928 N N . GLY A 1 239 ? -7.742 3.251 -3.119 1.00 91.12 239 GLY A N 1
ATOM 1929 C CA . GLY A 1 239 ? -8.587 3.937 -4.090 1.00 91.12 239 GLY A CA 1
ATOM 1930 C C . GLY A 1 239 ? -8.133 5.376 -4.300 1.00 91.12 239 GLY A C 1
ATOM 1931 O O . GLY A 1 239 ? -7.567 5.705 -5.344 1.00 91.12 239 GLY A O 1
ATOM 1932 N N . LEU A 1 240 ? -8.337 6.221 -3.287 1.00 93.81 240 LEU A N 1
ATOM 1933 C CA . LEU A 1 240 ? -8.049 7.654 -3.367 1.00 93.81 240 LEU A CA 1
ATOM 1934 C C . LEU A 1 240 ? -6.564 7.918 -3.644 1.00 93.81 240 LEU A C 1
ATOM 1936 O O . LEU A 1 240 ? -6.241 8.693 -4.543 1.00 93.81 240 LEU A O 1
ATOM 1940 N N . GLY A 1 241 ? -5.665 7.207 -2.956 1.00 95.00 241 GLY A N 1
ATOM 1941 C CA . GLY A 1 241 ? -4.224 7.284 -3.201 1.00 95.00 241 GLY A CA 1
ATOM 1942 C C . GLY A 1 241 ? -3.840 6.994 -4.657 1.00 95.00 241 GLY A C 1
ATOM 1943 O O . GLY A 1 241 ? -3.000 7.698 -5.213 1.00 95.00 241 GLY A O 1
ATOM 1944 N N . SER A 1 242 ? -4.489 6.027 -5.320 1.00 93.38 242 SER A N 1
ATOM 1945 C CA . SER A 1 242 ? -4.204 5.716 -6.732 1.00 93.38 242 SER A CA 1
ATOM 1946 C C . SER A 1 242 ? -4.733 6.767 -7.698 1.00 93.38 242 SER A C 1
ATOM 1948 O O . SER A 1 242 ? -4.045 7.099 -8.663 1.00 93.38 242 SER A O 1
ATOM 1950 N N . VAL A 1 243 ? -5.919 7.320 -7.434 1.00 94.12 243 VAL A N 1
ATOM 1951 C CA . VAL A 1 243 ? -6.480 8.413 -8.243 1.00 94.12 243 VAL A CA 1
ATOM 1952 C C . VAL A 1 243 ? -5.572 9.638 -8.165 1.00 94.12 243 VAL A C 1
ATOM 1954 O O . VAL A 1 243 ? -5.143 10.153 -9.198 1.00 94.12 243 VAL A O 1
ATOM 1957 N N . LEU A 1 244 ? -5.210 10.056 -6.949 1.00 95.94 244 LEU A N 1
ATOM 1958 C CA . LEU A 1 244 ? -4.314 11.192 -6.750 1.00 95.94 244 LEU A CA 1
ATOM 1959 C C . LEU A 1 244 ? -2.923 10.928 -7.326 1.00 95.94 244 LEU A C 1
ATOM 1961 O O . LEU A 1 244 ? -2.328 11.836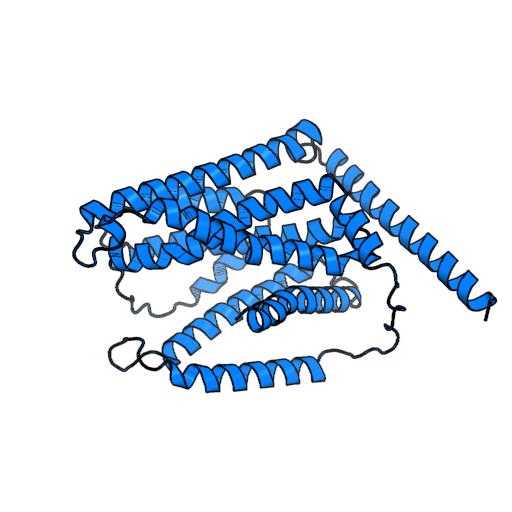 -7.893 1.00 95.94 244 LEU A O 1
ATOM 1965 N N . ALA A 1 245 ? -2.412 9.697 -7.250 1.00 96.06 245 ALA A N 1
ATOM 1966 C CA . ALA A 1 245 ? -1.125 9.353 -7.845 1.00 96.06 245 ALA A CA 1
ATOM 1967 C C . ALA A 1 245 ? -1.159 9.466 -9.371 1.00 96.06 245 ALA A C 1
ATOM 1969 O O . ALA A 1 245 ? -0.220 9.999 -9.961 1.00 96.06 245 ALA A O 1
ATOM 1970 N N . GLY A 1 246 ? -2.239 8.999 -10.003 1.00 94.62 246 GLY A N 1
ATOM 1971 C CA . GLY A 1 246 ? -2.450 9.117 -11.443 1.00 94.62 246 GLY A CA 1
ATOM 1972 C C . GLY A 1 246 ? -2.487 10.575 -11.894 1.00 94.62 246 GLY A C 1
ATOM 1973 O O . GLY A 1 246 ? -1.733 10.950 -12.788 1.00 94.62 246 GLY A O 1
ATOM 1974 N N . VAL A 1 247 ? -3.291 11.410 -11.226 1.00 95.31 247 VAL A N 1
ATOM 1975 C CA . VAL A 1 247 ? -3.377 12.857 -11.501 1.00 95.31 247 VAL A CA 1
ATOM 1976 C C . VAL A 1 247 ? -2.024 13.537 -11.241 1.00 95.31 247 VAL A C 1
ATOM 1978 O O . VAL A 1 247 ? -1.472 14.154 -12.150 1.00 95.31 247 VAL A O 1
ATOM 1981 N N . LEU A 1 248 ? -1.448 13.305 -10.057 1.00 95.00 248 LEU A N 1
ATOM 1982 C CA . LEU A 1 248 ? -0.079 13.606 -9.613 1.00 95.00 248 LEU A CA 1
ATOM 1983 C C . LEU A 1 248 ? 0.954 13.488 -10.730 1.00 95.00 248 LEU A C 1
ATOM 1985 O O . LEU A 1 248 ? 1.596 14.434 -11.192 1.00 95.00 248 LEU A O 1
ATOM 1989 N N . CYS A 1 249 ? 1.105 12.245 -11.156 1.00 94.94 249 CYS A N 1
ATOM 1990 C CA . CYS A 1 249 ? 2.143 11.847 -12.078 1.00 94.94 249 CYS A CA 1
ATOM 1991 C C . CYS A 1 249 ? 1.794 12.213 -13.522 1.00 94.94 249 CYS A C 1
ATOM 1993 O O . CYS A 1 249 ? 2.711 12.400 -14.315 1.00 94.94 249 CYS A O 1
ATOM 1995 N N . SER A 1 250 ? 0.513 12.373 -13.876 1.00 94.00 250 SER A N 1
ATOM 1996 C CA . SER A 1 250 ? 0.121 12.825 -15.217 1.00 94.00 250 SER A CA 1
ATOM 1997 C C . SER A 1 250 ? 0.714 14.193 -15.543 1.00 94.00 250 SER A C 1
ATOM 1999 O O . SER A 1 250 ? 1.242 14.371 -16.637 1.00 94.00 250 SER A O 1
ATOM 2001 N N . PHE A 1 251 ? 0.750 15.115 -14.575 1.00 94.25 251 PHE A N 1
ATOM 2002 C CA . PHE A 1 251 ? 1.408 16.409 -14.750 1.00 94.25 251 PHE A CA 1
ATOM 2003 C C . PHE A 1 251 ? 2.912 16.246 -14.960 1.00 94.25 251 PHE A C 1
ATOM 2005 O O . PHE A 1 251 ? 3.477 16.848 -15.873 1.00 94.25 251 PHE A O 1
ATOM 2012 N N . LEU A 1 252 ? 3.552 15.375 -14.177 1.00 94.31 252 LEU A N 1
ATOM 2013 C CA . LEU A 1 252 ? 4.989 15.127 -14.269 1.00 94.31 252 LEU A CA 1
ATOM 2014 C C . LEU A 1 252 ? 5.405 14.471 -15.598 1.00 94.31 252 LEU A C 1
ATOM 2016 O O . LEU A 1 252 ? 6.474 14.772 -16.127 1.00 94.31 252 LEU A O 1
ATOM 2020 N N . PHE A 1 253 ? 4.565 13.587 -16.139 1.00 94.56 253 PHE A N 1
ATOM 2021 C CA . PHE A 1 253 ? 4.816 12.847 -17.378 1.00 94.56 253 PHE A CA 1
ATOM 2022 C C . PHE A 1 253 ? 4.106 13.448 -18.608 1.00 94.56 253 PHE A C 1
ATOM 2024 O O . PHE A 1 253 ? 4.101 12.828 -19.667 1.00 94.56 253 PHE A O 1
ATOM 2031 N N . SER A 1 254 ? 3.531 14.651 -18.501 1.00 92.31 254 SER A N 1
ATOM 2032 C CA . SER A 1 254 ? 2.750 15.289 -19.577 1.00 92.31 254 SER A CA 1
ATOM 2033 C C . SER A 1 254 ? 3.576 15.750 -20.788 1.00 92.31 254 SER A C 1
ATOM 2035 O O . SER A 1 254 ? 3.011 15.963 -21.865 1.00 92.31 254 SER A O 1
ATOM 2037 N N . GLY A 1 255 ? 4.897 15.891 -20.630 1.00 91.94 255 GLY A N 1
ATOM 2038 C CA . GLY A 1 255 ? 5.795 16.408 -21.665 1.00 91.94 255 GLY A CA 1
ATOM 2039 C C . GLY A 1 255 ? 5.950 15.490 -22.884 1.00 91.94 255 GLY A C 1
ATOM 2040 O O . GLY A 1 255 ? 5.893 14.263 -22.776 1.00 91.94 255 GLY A O 1
ATOM 2041 N N . ASP A 1 256 ? 6.221 16.088 -24.048 1.00 91.00 256 ASP A N 1
ATOM 2042 C CA . ASP A 1 256 ? 6.264 15.390 -25.345 1.00 91.00 256 ASP A CA 1
ATOM 2043 C C . ASP A 1 256 ? 7.292 14.250 -25.402 1.00 91.00 256 ASP A C 1
ATOM 2045 O O . ASP A 1 256 ? 7.057 13.228 -26.043 1.00 91.00 256 ASP A O 1
ATOM 2049 N N . VAL A 1 257 ? 8.378 14.360 -24.631 1.00 90.12 257 VAL A N 1
ATOM 2050 C CA . VAL A 1 257 ? 9.423 13.328 -24.489 1.00 90.12 257 VAL A CA 1
ATOM 2051 C C . VAL A 1 257 ? 8.868 11.982 -23.992 1.00 90.12 257 VAL A C 1
ATOM 2053 O O . VAL A 1 257 ? 9.393 10.917 -24.330 1.00 90.12 257 VAL A O 1
ATOM 2056 N N . MET A 1 258 ? 7.813 12.003 -23.172 1.00 89.75 258 MET A N 1
ATOM 2057 C CA . MET A 1 258 ? 7.180 10.780 -22.667 1.00 89.75 258 MET A CA 1
ATOM 2058 C C . MET A 1 258 ? 6.145 10.214 -23.642 1.00 89.75 258 MET A C 1
ATOM 2060 O O . MET A 1 258 ? 5.920 9.004 -23.646 1.00 89.75 258 MET A O 1
ATOM 2064 N N . LYS A 1 259 ? 5.551 11.063 -24.489 1.00 90.31 259 LYS A N 1
ATOM 2065 C CA . LYS A 1 259 ? 4.572 10.660 -25.509 1.00 90.31 259 LYS A CA 1
ATOM 2066 C C . LYS A 1 259 ? 5.243 10.061 -26.741 1.00 90.31 259 LYS A C 1
ATOM 2068 O O . LYS A 1 259 ? 4.724 9.114 -27.330 1.00 90.31 259 LYS A O 1
ATOM 2073 N N . ASP A 1 260 ? 6.403 10.585 -27.123 1.00 91.25 260 ASP A N 1
ATOM 2074 C CA . ASP A 1 260 ? 7.131 10.107 -28.289 1.00 91.25 260 ASP A CA 1
ATOM 2075 C C . ASP A 1 260 ? 7.792 8.747 -28.020 1.00 91.25 260 ASP A C 1
ATOM 2077 O O . ASP A 1 260 ? 8.749 8.635 -27.251 1.00 91.25 260 ASP A O 1
ATOM 2081 N N . LYS A 1 261 ? 7.311 7.698 -28.698 1.00 85.75 261 LYS A N 1
ATOM 2082 C CA . LYS A 1 261 ? 7.860 6.332 -28.627 1.00 85.75 261 LYS A CA 1
ATOM 2083 C C . LYS A 1 261 ? 9.318 6.234 -29.094 1.00 85.75 261 LYS A C 1
ATOM 2085 O O . LYS A 1 261 ? 9.994 5.285 -28.707 1.00 85.75 261 LYS A O 1
ATOM 2090 N N . LYS A 1 262 ? 9.801 7.175 -29.914 1.00 90.06 262 LYS A N 1
ATOM 2091 C CA . LYS A 1 262 ? 11.179 7.194 -30.433 1.00 90.06 262 LYS A CA 1
ATOM 2092 C C . LYS A 1 262 ? 12.154 7.931 -29.514 1.00 90.06 262 LYS A C 1
ATOM 2094 O O . LYS A 1 262 ? 13.364 7.862 -29.735 1.00 90.06 262 LYS A O 1
ATOM 2099 N N . SER A 1 263 ? 11.657 8.599 -28.473 1.00 90.75 263 SER A N 1
ATOM 2100 C CA . SER A 1 263 ? 12.492 9.361 -27.553 1.00 90.75 263 SER A CA 1
ATOM 2101 C C . SER A 1 263 ? 13.541 8.483 -26.877 1.00 90.75 263 SER A C 1
ATOM 2103 O O . SER A 1 263 ? 13.269 7.395 -26.368 1.00 90.75 263 SER A O 1
ATOM 2105 N N . SER A 1 264 ? 14.777 8.981 -26.872 1.00 92.88 264 SER A N 1
ATOM 2106 C CA . SER A 1 264 ? 15.922 8.239 -26.354 1.00 92.88 264 SER A CA 1
ATOM 2107 C C . SER A 1 264 ? 15.806 7.964 -24.848 1.00 92.88 264 SER A C 1
ATOM 2109 O O . SER A 1 264 ? 15.260 8.752 -24.074 1.00 92.88 264 SER A O 1
ATOM 2111 N N . ARG A 1 265 ? 16.440 6.881 -24.383 1.00 91.00 265 ARG A N 1
ATOM 2112 C CA . ARG A 1 265 ? 16.581 6.586 -22.944 1.00 91.00 265 ARG A CA 1
ATOM 2113 C C . ARG A 1 265 ? 17.151 7.778 -22.161 1.00 91.00 265 ARG A C 1
ATOM 2115 O O . ARG A 1 265 ? 16.712 8.051 -21.045 1.00 91.00 265 ARG A O 1
ATOM 2122 N N . LYS A 1 266 ? 18.120 8.490 -22.750 1.00 92.56 266 LYS A N 1
ATOM 2123 C CA . LYS A 1 266 ? 18.808 9.624 -22.118 1.00 92.56 266 LYS A CA 1
ATOM 2124 C C . LYS A 1 266 ? 17.874 10.808 -21.857 1.00 92.56 266 LYS A C 1
ATOM 2126 O O . LYS A 1 266 ? 18.068 11.488 -20.857 1.00 92.56 266 LYS A O 1
ATOM 2131 N N . SER A 1 267 ? 16.858 11.030 -22.696 1.00 93.44 267 SER A N 1
ATOM 2132 C CA . SER A 1 267 ? 15.899 12.128 -22.507 1.00 93.44 267 SER A CA 1
ATOM 2133 C C . SER A 1 267 ? 14.791 11.789 -21.506 1.00 93.44 267 SER A C 1
ATOM 2135 O O . SER A 1 267 ? 14.340 12.671 -20.779 1.00 93.44 267 SER A O 1
ATOM 2137 N N . ARG A 1 268 ? 14.389 10.516 -21.398 1.00 93.88 268 ARG A N 1
ATOM 2138 C CA . ARG A 1 268 ? 13.346 10.075 -20.451 1.00 93.88 268 ARG A CA 1
ATOM 2139 C C . ARG A 1 268 ? 13.855 9.862 -19.019 1.00 93.88 268 ARG A C 1
ATOM 2141 O O . ARG A 1 268 ? 13.122 10.100 -18.061 1.00 93.88 268 ARG A O 1
ATOM 2148 N N . ALA A 1 269 ? 15.109 9.439 -18.843 1.00 94.06 269 ALA A N 1
ATOM 2149 C CA . ALA A 1 269 ? 15.664 9.134 -17.519 1.00 94.06 269 ALA A CA 1
ATOM 2150 C C . ALA A 1 269 ? 15.611 10.307 -16.506 1.00 94.06 269 ALA A C 1
ATOM 2152 O O . ALA A 1 269 ? 15.256 10.062 -15.350 1.00 94.06 269 ALA A O 1
ATOM 2153 N N . PRO A 1 270 ? 15.893 11.574 -16.879 1.00 95.12 270 PRO A N 1
ATOM 2154 C CA . PRO A 1 270 ? 15.762 12.711 -15.965 1.00 95.12 270 PRO A CA 1
ATOM 2155 C C . PRO A 1 270 ? 14.339 12.914 -15.431 1.00 95.12 270 PRO A C 1
ATOM 2157 O O . PRO A 1 270 ? 14.176 13.319 -14.282 1.00 95.12 270 PRO A O 1
ATOM 2160 N N . ILE A 1 271 ? 13.310 12.600 -16.226 1.00 95.75 271 ILE A N 1
ATOM 2161 C CA . ILE A 1 271 ? 11.903 12.708 -15.810 1.00 95.75 271 ILE A CA 1
ATOM 2162 C C . ILE A 1 271 ? 11.620 11.695 -14.697 1.00 95.75 271 ILE A C 1
ATOM 2164 O O . ILE A 1 271 ? 11.083 12.057 -13.651 1.00 95.75 271 ILE A O 1
ATOM 2168 N N . PHE A 1 272 ? 12.083 10.453 -14.855 1.00 95.62 272 PHE A N 1
ATOM 2169 C CA . PHE A 1 272 ? 11.975 9.443 -13.800 1.00 95.62 272 PHE A CA 1
ATOM 2170 C C . PHE A 1 272 ? 12.792 9.787 -12.547 1.00 95.62 272 PHE A C 1
ATOM 2172 O O . PHE A 1 272 ? 12.345 9.521 -11.436 1.00 95.62 272 PHE A O 1
ATOM 2179 N N . LYS A 1 273 ? 13.948 10.452 -12.677 1.00 95.44 273 LYS A N 1
ATOM 2180 C CA . LYS A 1 273 ? 14.675 10.962 -11.500 1.00 95.44 273 LYS A CA 1
ATOM 2181 C C . LYS A 1 273 ? 13.868 12.008 -10.731 1.00 95.44 273 LYS A C 1
ATOM 2183 O O . LYS A 1 273 ? 13.826 11.941 -9.504 1.00 95.44 273 LYS A O 1
ATOM 2188 N N . LYS A 1 274 ? 13.198 12.933 -11.431 1.00 96.31 274 LYS A N 1
ATOM 2189 C CA . LYS A 1 274 ? 12.266 13.890 -10.807 1.00 96.31 274 LYS A CA 1
ATOM 2190 C C . LYS A 1 274 ? 11.090 13.169 -10.144 1.00 96.31 274 LYS A C 1
ATOM 2192 O O . LYS A 1 274 ? 10.704 13.539 -9.043 1.00 96.31 274 LYS A O 1
ATOM 2197 N N . PHE A 1 275 ? 10.575 12.111 -10.770 1.00 96.56 275 PHE A N 1
ATOM 2198 C CA . PHE A 1 275 ? 9.530 11.259 -10.197 1.00 96.56 275 PHE A CA 1
ATOM 2199 C C . PHE A 1 275 ? 9.964 10.602 -8.884 1.00 96.56 275 PHE A C 1
ATOM 2201 O O . PHE A 1 275 ? 9.239 10.690 -7.893 1.00 96.56 275 PHE A O 1
ATOM 2208 N N . PHE A 1 276 ? 11.149 9.991 -8.831 1.00 96.62 276 PHE A N 1
ATOM 2209 C CA . PHE A 1 276 ? 11.657 9.412 -7.585 1.00 96.62 276 PHE A CA 1
ATOM 2210 C C . PHE A 1 276 ? 11.891 10.483 -6.518 1.00 96.62 276 PHE A C 1
ATOM 2212 O O . PHE A 1 276 ? 11.514 10.279 -5.370 1.00 96.62 276 PHE A O 1
ATOM 2219 N N . LEU A 1 277 ? 12.419 11.652 -6.898 1.00 96.25 277 LEU A N 1
ATOM 2220 C CA . LEU A 1 277 ? 12.612 12.776 -5.979 1.00 96.25 277 LEU A CA 1
ATOM 2221 C C . LEU A 1 277 ? 11.291 13.295 -5.395 1.00 96.25 277 LEU A C 1
ATOM 2223 O O . LEU A 1 277 ? 11.208 13.522 -4.191 1.00 96.25 277 LEU A O 1
ATOM 2227 N N . ALA A 1 278 ? 10.245 13.420 -6.212 1.00 96.00 278 ALA A N 1
ATOM 2228 C CA . ALA A 1 278 ? 8.918 13.808 -5.740 1.00 96.00 278 ALA A CA 1
ATOM 2229 C C . ALA A 1 278 ? 8.357 12.787 -4.733 1.00 96.00 278 ALA A C 1
ATOM 2231 O O . ALA A 1 278 ? 7.860 13.165 -3.675 1.00 96.00 278 ALA A O 1
ATOM 2232 N N . ASN A 1 279 ? 8.497 11.487 -5.012 1.00 95.69 279 ASN A N 1
ATOM 2233 C CA . ASN A 1 279 ? 8.069 10.435 -4.086 1.00 95.69 279 ASN A CA 1
ATOM 2234 C C . ASN A 1 279 ? 8.892 10.411 -2.784 1.00 95.69 279 ASN A C 1
ATOM 2236 O O . ASN A 1 279 ? 8.327 10.171 -1.714 1.00 95.69 279 ASN A O 1
ATOM 2240 N N . MET A 1 280 ? 10.197 10.709 -2.850 1.00 96.06 280 MET A N 1
ATOM 2241 C CA . MET A 1 280 ? 11.027 10.926 -1.659 1.00 96.06 280 MET A CA 1
ATOM 2242 C C . MET A 1 280 ? 10.508 12.105 -0.840 1.00 96.06 280 MET A C 1
ATOM 2244 O O . MET A 1 280 ? 10.313 11.950 0.359 1.00 96.06 280 MET A O 1
ATOM 2248 N N . ALA A 1 281 ? 10.195 13.242 -1.466 1.00 96.00 281 ALA A N 1
ATOM 2249 C CA . ALA A 1 281 ? 9.656 14.404 -0.761 1.00 96.00 281 ALA A CA 1
ATOM 2250 C C . ALA A 1 281 ? 8.328 14.089 -0.047 1.00 96.00 281 ALA A C 1
ATOM 2252 O O . ALA A 1 281 ? 8.185 14.394 1.135 1.00 96.00 281 ALA A O 1
ATOM 2253 N N . PHE A 1 282 ? 7.391 13.401 -0.711 1.00 94.69 282 PHE A N 1
ATOM 2254 C CA . PHE A 1 282 ? 6.138 12.965 -0.076 1.00 94.69 282 PHE A CA 1
ATOM 2255 C C . PHE A 1 282 ? 6.368 11.994 1.091 1.00 94.69 282 PHE A C 1
ATOM 2257 O O . PHE A 1 282 ? 5.708 12.097 2.125 1.00 94.69 282 PHE A O 1
ATOM 2264 N N . THR A 1 283 ? 7.322 11.070 0.961 1.00 94.69 283 THR A N 1
ATOM 2265 C CA . THR A 1 283 ? 7.653 10.124 2.043 1.00 94.69 283 THR A CA 1
ATOM 2266 C C . THR A 1 283 ? 8.331 10.829 3.211 1.00 94.69 283 THR A C 1
ATOM 2268 O O . THR A 1 283 ? 7.993 10.561 4.358 1.00 94.69 283 THR A O 1
ATOM 2271 N N . ALA A 1 284 ? 9.237 11.771 2.939 1.00 95.06 284 ALA A N 1
ATOM 2272 C CA . ALA A 1 284 ? 9.879 12.592 3.961 1.00 95.06 284 ALA A CA 1
ATOM 2273 C C . ALA A 1 284 ? 8.844 13.430 4.716 1.00 95.06 284 ALA A C 1
ATOM 2275 O O . ALA A 1 284 ? 8.858 13.453 5.941 1.00 95.06 284 ALA A O 1
ATOM 2276 N N . LEU A 1 285 ? 7.901 14.051 4.000 1.00 95.56 285 LEU A N 1
ATOM 2277 C CA . LEU A 1 285 ? 6.791 14.776 4.611 1.00 95.56 285 LEU A CA 1
ATOM 2278 C C . LEU A 1 285 ? 5.961 13.862 5.519 1.00 95.56 285 LEU A C 1
ATOM 2280 O O . LEU A 1 285 ? 5.661 14.230 6.649 1.00 95.56 285 LEU A O 1
ATOM 2284 N N . THR A 1 286 ? 5.637 12.654 5.055 1.00 94.19 286 THR A N 1
ATOM 2285 C CA . THR A 1 286 ? 4.882 11.667 5.844 1.00 94.19 286 THR A CA 1
ATOM 2286 C C . THR A 1 286 ? 5.628 11.286 7.127 1.00 94.19 286 THR A C 1
ATOM 2288 O O . THR A 1 286 ? 5.027 11.271 8.200 1.00 94.19 286 THR A O 1
ATOM 2291 N N . LEU A 1 287 ? 6.940 11.045 7.036 1.00 92.38 287 LEU A N 1
ATOM 2292 C CA . LEU A 1 287 ? 7.811 10.759 8.180 1.00 92.38 287 LEU A CA 1
ATOM 2293 C C . LEU A 1 287 ? 7.863 11.923 9.172 1.00 92.38 287 LEU A C 1
ATOM 2295 O O . LEU A 1 287 ? 7.731 11.701 10.371 1.00 92.38 287 LEU A O 1
ATOM 2299 N N . VAL A 1 288 ? 8.034 13.152 8.680 1.00 94.94 288 VAL A N 1
ATOM 2300 C CA . VAL A 1 288 ? 8.092 14.361 9.513 1.00 94.94 288 VAL A CA 1
ATOM 2301 C C . VAL A 1 288 ? 6.765 14.585 10.230 1.00 94.94 288 VAL A C 1
ATOM 2303 O O . VAL A 1 288 ? 6.763 14.798 11.436 1.00 94.94 288 VAL A O 1
ATOM 2306 N N . LEU A 1 289 ? 5.635 14.483 9.527 1.00 94.81 289 LEU A N 1
ATOM 2307 C CA . LEU A 1 289 ? 4.313 14.631 10.138 1.00 94.81 289 LEU A CA 1
ATOM 2308 C C . LEU A 1 289 ? 4.056 13.556 11.197 1.00 94.81 289 LEU A C 1
ATOM 2310 O O . LEU A 1 289 ? 3.574 13.868 12.283 1.00 94.81 289 LEU A O 1
ATOM 2314 N N . PHE A 1 290 ? 4.419 12.305 10.906 1.00 91.06 290 PHE A N 1
ATOM 2315 C CA . PHE A 1 290 ? 4.309 11.206 11.860 1.00 91.06 290 PHE A CA 1
ATOM 2316 C C . PHE A 1 290 ? 5.190 11.443 13.095 1.00 91.06 290 PHE A C 1
ATOM 2318 O O . PHE A 1 290 ? 4.738 11.262 14.222 1.00 91.06 290 PHE A O 1
ATOM 2325 N N . PHE A 1 291 ? 6.427 11.900 12.896 1.00 92.06 291 PHE A N 1
ATOM 2326 C CA . PHE A 1 291 ? 7.351 12.219 13.978 1.00 92.06 291 PHE A CA 1
ATOM 2327 C C . PHE A 1 291 ? 6.865 13.389 14.837 1.00 92.06 291 PHE A C 1
ATOM 2329 O O . PHE A 1 291 ? 6.921 13.315 16.059 1.00 92.06 291 PHE A O 1
ATOM 2336 N N . ILE A 1 292 ? 6.358 14.460 14.223 1.00 93.88 292 ILE A N 1
ATOM 2337 C CA . ILE A 1 292 ? 5.817 15.608 14.956 1.00 93.88 292 ILE A CA 1
ATOM 2338 C C . ILE A 1 292 ? 4.614 15.166 15.789 1.00 93.88 292 ILE A C 1
ATOM 2340 O O . ILE A 1 292 ? 4.589 15.421 16.988 1.00 93.88 292 ILE A O 1
ATOM 2344 N N . ALA A 1 293 ? 3.652 14.465 15.191 1.00 91.31 293 ALA A N 1
ATOM 2345 C CA . ALA A 1 293 ? 2.449 14.046 15.901 1.00 91.31 293 ALA A CA 1
ATOM 2346 C C . ALA A 1 293 ? 2.758 13.045 17.024 1.00 91.31 293 ALA A C 1
ATOM 2348 O O . ALA A 1 293 ? 2.481 13.308 18.189 1.00 91.31 293 ALA A O 1
ATOM 2349 N N . TYR A 1 294 ? 3.387 11.916 16.704 1.00 88.56 294 TYR A N 1
ATOM 2350 C CA . TYR A 1 294 ? 3.552 10.827 17.669 1.00 88.56 294 TYR A CA 1
ATOM 2351 C C . TYR A 1 294 ? 4.827 10.942 18.511 1.00 88.56 294 TYR A C 1
ATOM 2353 O O . TYR A 1 294 ? 4.898 10.386 19.604 1.00 88.56 294 TYR A O 1
ATOM 2361 N N . GLY A 1 295 ? 5.850 11.638 18.016 1.00 91.44 295 GLY A N 1
ATOM 2362 C CA . GLY A 1 295 ? 7.126 11.818 18.709 1.00 91.44 295 GLY A CA 1
ATOM 2363 C C . GLY A 1 295 ? 7.195 13.092 19.540 1.00 91.44 295 GLY A C 1
ATOM 2364 O O . GLY A 1 295 ? 7.680 13.038 20.661 1.00 91.44 295 GLY A O 1
ATOM 2365 N N . VAL A 1 296 ? 6.708 14.222 19.021 1.00 94.44 296 VAL A N 1
ATOM 2366 C CA . VAL A 1 296 ? 6.813 15.517 19.719 1.00 94.44 296 VAL A CA 1
ATOM 2367 C C . VAL A 1 296 ? 5.542 15.843 20.494 1.00 94.44 296 VAL A C 1
ATOM 2369 O O . VAL A 1 296 ? 5.618 16.124 21.684 1.00 94.44 296 VAL A O 1
ATOM 2372 N N . VAL A 1 297 ? 4.380 15.806 19.836 1.00 93.56 297 VAL A N 1
ATOM 2373 C CA . VAL A 1 297 ? 3.109 16.221 20.449 1.00 93.56 297 VAL A CA 1
ATOM 2374 C C . VAL A 1 297 ? 2.643 15.200 21.480 1.00 93.56 297 VAL A C 1
ATOM 2376 O O . VAL A 1 297 ? 2.328 15.563 22.608 1.00 93.56 297 VAL A O 1
ATOM 2379 N N . GLU A 1 298 ? 2.627 13.920 21.117 1.00 91.56 298 GLU A N 1
ATOM 2380 C CA . GLU A 1 298 ? 2.137 12.867 22.013 1.00 91.56 298 GLU A CA 1
ATOM 2381 C C . GLU A 1 298 ? 3.249 12.193 22.827 1.00 91.56 298 GLU A C 1
ATOM 2383 O O . GLU A 1 298 ? 2.977 11.526 23.826 1.00 91.56 298 GLU A O 1
ATOM 2388 N N . ASN A 1 299 ? 4.508 12.346 22.403 1.00 92.88 299 ASN A N 1
ATOM 2389 C CA . ASN A 1 299 ? 5.673 11.686 22.999 1.00 92.88 299 ASN A CA 1
ATOM 2390 C C . ASN A 1 299 ? 5.507 10.157 23.166 1.00 92.88 299 ASN A C 1
ATOM 2392 O O . ASN A 1 299 ? 6.095 9.541 24.048 1.00 92.88 299 ASN A O 1
ATOM 2396 N N . VAL A 1 300 ? 4.700 9.531 22.310 1.00 89.19 300 VAL A N 1
ATOM 2397 C CA . VAL A 1 300 ? 4.413 8.088 22.321 1.00 89.19 300 VAL A CA 1
ATOM 2398 C C . VAL A 1 300 ? 5.585 7.297 21.742 1.00 89.19 300 VAL A C 1
ATOM 2400 O O . VAL A 1 300 ? 5.856 6.188 22.184 1.00 89.19 300 VAL A O 1
ATOM 2403 N N . LEU A 1 301 ? 6.330 7.864 20.784 1.00 85.94 301 LEU A N 1
ATOM 2404 C CA . LEU A 1 301 ? 7.469 7.166 20.166 1.00 85.94 301 LEU A CA 1
ATOM 2405 C C . LEU A 1 301 ? 8.659 6.956 21.111 1.00 85.94 301 LEU A C 1
ATOM 2407 O O . LEU A 1 301 ? 9.466 6.059 20.871 1.00 85.94 301 LEU A O 1
ATOM 2411 N N . PHE A 1 302 ? 8.790 7.790 22.144 1.00 90.44 302 PHE A N 1
ATOM 2412 C CA . PHE A 1 302 ? 9.943 7.782 23.048 1.00 90.44 302 PHE A CA 1
ATOM 2413 C C . PHE A 1 302 ? 9.589 7.429 24.490 1.00 90.44 302 PHE A C 1
ATOM 2415 O O . PHE A 1 302 ? 10.493 7.167 25.281 1.00 90.44 302 PHE A O 1
ATOM 2422 N N . ASN A 1 303 ? 8.301 7.406 24.836 1.00 93.12 303 ASN A N 1
ATOM 2423 C CA . ASN A 1 303 ? 7.838 7.077 26.172 1.00 93.12 303 ASN A CA 1
ATOM 2424 C C . ASN A 1 303 ? 6.802 5.944 26.121 1.00 93.12 303 ASN A C 1
ATOM 2426 O O . ASN A 1 303 ? 5.632 6.171 25.812 1.00 93.12 303 ASN A O 1
ATOM 2430 N N . SER A 1 304 ? 7.235 4.730 26.473 1.00 90.12 304 SER A N 1
ATOM 2431 C CA . SER A 1 304 ? 6.369 3.546 26.546 1.00 90.12 304 SER A CA 1
ATOM 2432 C C . SER A 1 304 ? 5.222 3.700 27.550 1.00 90.12 304 SER A C 1
ATOM 2434 O O . SER A 1 304 ? 4.163 3.127 27.336 1.00 90.12 304 SER A O 1
ATOM 2436 N N . GLU A 1 305 ? 5.385 4.514 28.598 1.00 94.12 305 GLU A N 1
ATOM 2437 C CA . GLU A 1 305 ? 4.307 4.806 29.552 1.00 94.12 305 GLU A CA 1
ATOM 2438 C C . GLU A 1 305 ? 3.203 5.648 28.894 1.00 94.12 305 GLU A C 1
ATOM 2440 O O . GLU A 1 305 ? 2.018 5.409 29.108 1.00 94.12 305 GLU A O 1
ATOM 2445 N N . ASN A 1 306 ? 3.571 6.613 28.042 1.00 91.44 306 ASN A N 1
ATOM 2446 C CA . ASN A 1 306 ? 2.593 7.389 27.275 1.00 91.44 306 ASN A CA 1
ATOM 2447 C C . ASN A 1 306 ? 1.907 6.530 26.208 1.00 91.44 306 ASN A C 1
ATOM 2449 O O . ASN A 1 306 ? 0.713 6.702 25.968 1.00 91.44 306 ASN A O 1
ATOM 2453 N N . GLU A 1 307 ? 2.642 5.610 25.576 1.00 87.75 307 GLU A N 1
ATOM 2454 C CA . GLU A 1 307 ? 2.060 4.614 24.672 1.00 87.75 307 GLU A CA 1
ATOM 2455 C C . GLU A 1 307 ? 1.010 3.766 25.397 1.00 87.75 307 GLU A C 1
ATOM 2457 O O . GLU A 1 307 ? -0.125 3.662 24.927 1.00 87.75 307 GLU A O 1
ATOM 2462 N N . GLU A 1 308 ? 1.367 3.206 26.554 1.00 88.94 308 GLU A N 1
ATOM 2463 C CA . GLU A 1 308 ? 0.490 2.361 27.363 1.00 88.94 308 GLU A CA 1
ATOM 2464 C C . GLU A 1 308 ? -0.742 3.133 27.839 1.00 88.94 308 GLU A C 1
ATOM 2466 O O . GLU A 1 308 ? -1.856 2.716 27.530 1.00 88.94 308 GLU A O 1
ATOM 2471 N N . LYS A 1 309 ? -0.574 4.328 28.421 1.00 93.44 309 LYS A N 1
ATOM 2472 C CA . LYS A 1 309 ? -1.691 5.210 28.813 1.00 93.44 309 LYS A CA 1
ATOM 2473 C C . LYS A 1 309 ? -2.627 5.519 27.651 1.00 93.44 309 LYS A C 1
ATOM 2475 O O . LYS A 1 309 ? -3.849 5.528 27.806 1.00 93.44 309 LYS A O 1
ATOM 2480 N N . LYS A 1 310 ? -2.078 5.777 26.459 1.00 88.25 310 LYS A N 1
ATOM 2481 C CA . LYS A 1 310 ? -2.901 6.054 25.277 1.00 88.25 310 LYS A CA 1
ATOM 2482 C C . LYS A 1 310 ? -3.682 4.812 24.844 1.00 88.25 310 LYS A C 1
ATOM 2484 O O . LYS A 1 310 ? -4.846 4.921 24.460 1.00 88.25 310 LYS A O 1
ATOM 2489 N N . LEU A 1 311 ? -3.064 3.632 24.909 1.00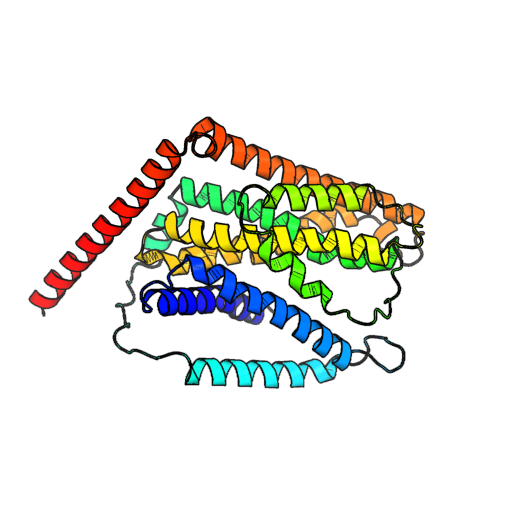 84.88 311 LEU A N 1
ATOM 2490 C CA . LEU A 1 311 ? -3.720 2.356 24.624 1.00 84.88 311 LEU A CA 1
ATOM 2491 C C . LEU A 1 311 ? -4.808 2.015 25.648 1.00 84.88 311 LEU A C 1
ATOM 2493 O O . LEU A 1 311 ? -5.885 1.574 25.239 1.00 84.88 311 LEU A O 1
ATOM 2497 N N . GLU A 1 312 ? -4.549 2.251 26.932 1.00 90.19 312 GLU A N 1
ATOM 2498 C CA . GLU A 1 312 ? -5.504 2.082 28.027 1.00 90.19 312 GLU A CA 1
ATOM 2499 C C . GLU A 1 312 ? -6.723 2.980 27.821 1.00 90.19 312 GLU A C 1
ATOM 2501 O O . GLU A 1 312 ? -7.837 2.466 27.759 1.00 90.19 312 GLU A O 1
ATOM 2506 N N . MET A 1 313 ? -6.522 4.272 27.542 1.00 90.50 313 MET A N 1
ATOM 2507 C CA . MET A 1 313 ? -7.608 5.215 27.243 1.00 90.50 313 MET A CA 1
ATOM 2508 C C . MET A 1 313 ? -8.508 4.732 26.089 1.00 90.50 313 MET A C 1
ATOM 2510 O O . MET A 1 313 ? -9.732 4.861 26.154 1.00 90.50 313 MET A O 1
ATOM 2514 N N . TYR A 1 314 ? -7.939 4.172 25.012 1.00 84.81 314 TYR A N 1
ATOM 2515 C CA . TYR A 1 314 ? -8.753 3.601 23.929 1.00 84.81 314 TYR A CA 1
ATOM 2516 C C . TYR A 1 314 ? -9.485 2.326 24.366 1.00 84.81 314 TYR A C 1
ATOM 2518 O O . TYR A 1 314 ? -10.606 2.079 23.921 1.00 84.81 314 TYR A O 1
ATOM 2526 N N . SER A 1 315 ? -8.874 1.504 25.221 1.00 85.00 315 SER A N 1
ATOM 2527 C CA . SER A 1 315 ? -9.509 0.293 25.746 1.00 85.00 315 SER A CA 1
ATOM 2528 C C . SER A 1 315 ? -10.678 0.609 26.684 1.00 85.00 315 SER A C 1
ATOM 2530 O O . SER A 1 315 ? -11.746 0.022 26.525 1.00 85.00 315 SER A O 1
ATOM 2532 N N . GLU A 1 316 ? -10.526 1.594 27.569 1.00 90.06 316 GLU A N 1
ATOM 2533 C CA . GLU A 1 316 ? -11.564 2.051 28.493 1.00 90.06 316 GLU A CA 1
ATOM 2534 C C . GLU A 1 316 ? -12.753 2.634 27.733 1.00 90.06 316 GLU A C 1
ATOM 2536 O O . GLU A 1 316 ? -13.884 2.203 27.949 1.00 90.06 316 GLU A O 1
ATOM 2541 N N . LYS A 1 317 ? -12.508 3.511 26.748 1.00 86.38 317 LYS A N 1
ATOM 2542 C CA . LYS A 1 317 ? -13.570 4.039 25.873 1.00 86.38 317 LYS A CA 1
ATOM 2543 C C . LYS A 1 317 ? -14.354 2.930 25.170 1.00 86.38 317 LYS A C 1
ATOM 2545 O O . LYS A 1 317 ? -15.578 2.999 25.082 1.00 86.38 317 LYS A O 1
ATOM 2550 N N . ASN A 1 318 ? -13.664 1.890 24.697 1.00 82.31 318 ASN A N 1
ATOM 2551 C CA . ASN A 1 318 ? -14.319 0.744 24.070 1.00 82.31 318 ASN A CA 1
ATOM 2552 C C . ASN A 1 318 ? -15.191 -0.033 25.069 1.00 82.31 318 ASN A C 1
ATOM 2554 O O . ASN A 1 318 ? -16.312 -0.406 24.728 1.00 82.31 318 ASN A O 1
ATOM 2558 N N . LEU A 1 319 ? -14.709 -0.250 26.297 1.00 87.25 319 LEU A N 1
ATOM 2559 C CA . LEU A 1 319 ? -15.466 -0.928 27.354 1.00 87.25 319 LEU A CA 1
ATOM 2560 C C . LEU A 1 319 ? -16.688 -0.114 27.797 1.00 87.25 319 LEU A C 1
ATOM 2562 O O . LEU A 1 319 ? -17.767 -0.680 27.978 1.00 87.25 319 LEU A O 1
ATOM 2566 N N . GLU A 1 320 ? -16.549 1.205 27.929 1.00 89.25 320 GLU A N 1
ATOM 2567 C CA . GLU A 1 320 ? -17.659 2.106 28.244 1.00 89.25 320 GLU A CA 1
ATOM 2568 C C . GLU A 1 320 ? -18.741 2.081 27.160 1.00 89.25 320 GLU A C 1
ATOM 2570 O O . GLU A 1 320 ? -19.933 2.031 27.472 1.00 89.25 320 GLU A O 1
ATOM 2575 N N . GLU A 1 321 ? -18.353 2.090 25.883 1.00 82.75 321 GLU A N 1
ATOM 2576 C CA . GLU A 1 321 ? -19.299 1.958 24.773 1.00 82.75 321 GLU A CA 1
ATOM 2577 C C . GLU A 1 321 ? -19.986 0.591 24.752 1.00 82.75 321 GLU A C 1
ATOM 2579 O O . GLU A 1 321 ? -21.201 0.514 24.568 1.00 82.75 321 GLU A O 1
ATOM 2584 N N . GLU A 1 322 ? -19.244 -0.494 24.973 1.00 83.69 322 GLU A N 1
ATOM 2585 C CA . GLU A 1 322 ? -19.821 -1.836 25.070 1.00 83.69 322 GLU A CA 1
ATOM 2586 C C . GLU A 1 322 ? -20.809 -1.946 26.239 1.00 83.69 322 GLU A C 1
ATOM 2588 O O . GLU A 1 322 ? -21.875 -2.549 26.092 1.00 83.69 322 GLU A O 1
ATOM 2593 N N . ALA A 1 323 ? -20.503 -1.328 27.383 1.00 89.00 323 ALA A N 1
ATOM 2594 C CA . ALA A 1 323 ? -21.406 -1.264 28.526 1.00 89.00 323 ALA A CA 1
ATOM 2595 C C . ALA A 1 323 ? -22.674 -0.453 28.210 1.00 89.00 323 ALA A C 1
ATOM 2597 O O . ALA A 1 323 ? -23.781 -0.913 28.498 1.00 89.00 323 ALA A O 1
ATOM 2598 N N . LYS A 1 324 ? -22.539 0.713 27.561 1.00 85.75 324 LYS A N 1
ATOM 2599 C CA . LYS A 1 324 ? -23.679 1.535 27.116 1.00 85.75 324 LYS A CA 1
ATOM 2600 C C . LYS A 1 324 ? -24.577 0.774 26.141 1.00 85.75 324 LYS A C 1
ATOM 2602 O O . LYS A 1 324 ? -25.793 0.783 26.315 1.00 85.75 324 LYS A O 1
ATOM 2607 N N . ASN A 1 325 ? -23.998 0.062 25.176 1.00 81.06 325 ASN A N 1
ATOM 2608 C CA . ASN A 1 325 ? -24.761 -0.732 24.212 1.00 81.06 325 ASN A CA 1
ATOM 2609 C C . ASN A 1 325 ? -25.537 -1.868 24.898 1.00 81.06 325 ASN A C 1
ATOM 2611 O O . ASN A 1 325 ? -26.731 -2.023 24.655 1.00 81.06 325 ASN A O 1
ATOM 2615 N N . LYS A 1 326 ? -24.916 -2.581 25.850 1.00 84.88 326 LYS A N 1
ATOM 2616 C CA . LYS A 1 326 ? -25.603 -3.618 26.644 1.00 84.88 326 LYS A CA 1
ATOM 2617 C C . LYS A 1 326 ? -26.788 -3.068 27.447 1.00 84.88 326 LYS A C 1
ATOM 2619 O O . LYS A 1 326 ? -27.794 -3.760 27.604 1.00 84.88 326 LYS A O 1
ATOM 2624 N N . LEU A 1 327 ? -26.686 -1.841 27.964 1.00 87.38 327 LEU A N 1
ATOM 2625 C CA . LEU A 1 327 ? -27.788 -1.184 28.676 1.00 87.38 327 LEU A CA 1
ATOM 2626 C C . LEU A 1 327 ? -28.944 -0.814 27.734 1.00 87.38 327 LEU A C 1
ATOM 2628 O O . LEU A 1 327 ? -30.105 -1.022 28.086 1.00 87.38 327 LEU A O 1
ATOM 2632 N N . VAL A 1 328 ? -28.640 -0.308 26.534 1.00 81.88 328 VAL A N 1
ATOM 2633 C CA . VAL A 1 328 ? -29.648 0.006 25.505 1.00 81.88 328 VAL A CA 1
ATOM 2634 C C . VAL A 1 328 ? -30.388 -1.256 25.059 1.00 81.88 328 VAL A C 1
ATOM 2636 O O . VAL A 1 328 ? -31.620 -1.251 24.996 1.00 81.88 328 VAL A O 1
ATOM 2639 N N . ASP A 1 329 ? -29.665 -2.352 24.829 1.00 79.25 329 ASP A N 1
ATOM 2640 C CA . ASP A 1 329 ? -30.263 -3.632 24.441 1.00 79.25 329 ASP A CA 1
ATOM 2641 C C . ASP A 1 329 ? -31.212 -4.150 25.529 1.00 79.25 329 ASP A C 1
ATOM 2643 O O . ASP A 1 329 ? -32.346 -4.536 25.239 1.00 79.25 329 ASP A O 1
ATOM 2647 N N . LYS A 1 330 ? -30.800 -4.072 26.802 1.00 83.88 330 LYS A N 1
ATOM 2648 C CA . LYS A 1 330 ? -31.631 -4.491 27.938 1.00 83.88 330 LYS A CA 1
ATOM 2649 C C . LYS A 1 330 ? -32.935 -3.690 28.029 1.00 83.88 330 LYS A C 1
ATOM 2651 O O . LYS A 1 330 ? -33.991 -4.287 28.213 1.00 83.88 330 LYS A O 1
ATOM 2656 N N . ASN A 1 331 ? -32.870 -2.370 27.841 1.00 82.44 331 ASN A N 1
ATOM 2657 C CA . ASN A 1 331 ? -34.046 -1.492 27.874 1.00 82.44 331 ASN A CA 1
ATOM 2658 C C . ASN A 1 331 ? -34.990 -1.712 26.679 1.00 82.44 331 ASN A C 1
ATOM 2660 O O . ASN A 1 331 ? -36.205 -1.555 26.804 1.00 82.44 331 ASN A O 1
ATOM 2664 N N . THR A 1 332 ? -34.444 -2.084 25.519 1.00 78.06 332 THR A N 1
ATOM 2665 C CA . THR A 1 332 ? -35.228 -2.346 24.301 1.00 78.06 332 THR A CA 1
ATOM 2666 C C . THR A 1 332 ? -36.004 -3.660 24.400 1.00 78.06 332 THR A C 1
ATOM 2668 O O . THR A 1 332 ? -37.113 -3.754 23.879 1.00 78.06 332 THR A O 1
ATOM 2671 N N . VAL A 1 333 ? -35.455 -4.663 25.095 1.00 79.25 333 VAL A N 1
ATOM 2672 C CA . VAL A 1 333 ? -36.136 -5.946 25.338 1.00 79.25 333 VAL A CA 1
ATOM 2673 C C . VAL A 1 333 ? -37.291 -5.795 26.331 1.00 79.25 333 VAL A C 1
ATOM 2675 O O . VAL A 1 333 ? -38.324 -6.416 26.133 1.00 79.25 333 VAL A O 1
ATOM 2678 N N . THR A 1 334 ? -37.166 -4.950 27.358 1.00 75.88 334 THR A N 1
ATOM 2679 C CA . THR A 1 334 ? -38.245 -4.724 28.343 1.00 75.88 334 THR A CA 1
ATOM 2680 C C . THR A 1 334 ? -39.444 -3.936 27.812 1.00 75.88 334 THR A C 1
ATOM 2682 O O . THR A 1 334 ? -40.496 -3.959 28.440 1.00 75.88 334 THR A O 1
ATOM 2685 N N . ASN A 1 335 ? -39.298 -3.235 26.685 1.00 63.25 335 ASN A N 1
ATOM 2686 C CA . ASN A 1 335 ? -40.358 -2.415 26.085 1.00 63.25 335 ASN A CA 1
ATOM 2687 C C . ASN A 1 335 ? -41.086 -3.109 24.914 1.00 63.25 335 ASN A C 1
ATOM 2689 O O . ASN A 1 335 ? -41.829 -2.445 24.189 1.00 63.25 335 ASN A O 1
ATOM 2693 N N . LYS A 1 336 ? -40.858 -4.409 24.699 1.00 56.66 336 LYS A N 1
ATOM 2694 C CA . LYS A 1 336 ? -41.565 -5.242 23.715 1.00 56.66 336 LYS A CA 1
ATOM 2695 C C . LYS A 1 336 ? -42.422 -6.285 24.412 1.00 56.66 336 LYS A C 1
ATOM 2697 O O . LYS A 1 336 ? -43.507 -6.568 23.866 1.00 56.66 336 LYS A O 1
#

Secondary structure (DSSP, 8-state):
-HHHHHHHHHHHHHHHHHHHHHHHHSTT-SHHHHHHHHHHHHHHHHHHHHHHHHHHB-TTS-B--TTHHHHHHHHHHHHHHHHHHHHS---GGG-----TTHHHHHHHHHH-HHHHHHHHHHHHHHHHHHHHHHHHHHIIIIII-PPPP-----GGGGGGGGS---TT-HHHHHHHHHHHHHH--TT-TTHHHHHHHHHHHHHHHHHHHHHHHHHHHHHHS-GGGHHHHHHHHHIIIIIIHHHHHHHHHHHHT-SHHHH-TT--HHHHHHHHHHHHHHHHHHHHHHHHHHIIIIIIIS-TTT-HHHHHHHHHHHHHHHHHHHHHHHHHHHHHHHT-

Radius of gyration: 22.96 Å; chains: 1; bounding box: 66×40×60 Å

InterPro domains:
  IPR024989 Major facilitator superfamily associated domain [PF12832] (9-142)
  IPR024989 Major facilitator superfamily associated domain [PF12832] (175-253)
  IPR036259 MFS transporter superfamily [G3DSA:1.20.1250.20] (173-258)
  IPR036259 MFS transporter superfamily [SSF103473] (31-295)
  IPR051717 Major facilitator superfamily MFSD6 [PTHR16172] (11-143)

Sequence (336 aa):
MLLYLGTNLCTTPLTDKIVLEYLSKIPNLGSKTYGTQRLWGTVGYAVCNYIVEFIVTDEKNEAVHFNNLRMYNVVIATMTVALCYYLITWDTQRIAQGRNDIWSSFKELITNYDYMFFIFIILLNGLTRASMTIFITVYWKDILKMKPYELPLPGVMAAPINIFNKNTTTQGSQMLRFVFYWMLPYNYKHSYAVVCGIELLKGLNFGLTHCSAVHLATKLCPPHLKATSQMLYQGTFTGLGSVLAGVLCSFLFSGDVMKDKKSSRKSRAPIFKKFFLANMAFTALTLVLFFIAYGVVENVLFNSENEEKKLEMYSEKNLEEEAKNKLVDKNTVTNK

Organism: NCBI:txid1037528

Foldseek 3Di:
DVVVCVVVLLPVLVVLVLVQVVQVPDPPRHLVCSLVVCVVVVVVVVVVVVVVQVQQADPVSDRHHCVVVVVVCVVVVVVVVVCCVVVRDPPVVPPPPPPPPPVVQVVVQCPQPVLVLLLVLLLLLLQLLLLCVVCVVVCCCAQQVDDDDPDPDDPCVVPVPPPQPDQPCQLVLSLVLLVLVLPDDSDDPPVPVSNVVSCVSVVSNCSRVVSVSLVVLQLSGAVVCSSVSSSSSSCSSHPVSNVCNCVVCCVLQVDPLNVDPPRDSVVCSVSVSVVSVVSSVSSVVSVVSCCCVCCPVQVVVPDVVSVVVVSVVSVVSNVVVVVVVVVVVVVVVVVD